Protein AF-A0AAD4JVF0-F1 (afdb_monomer_lite)

Radius of gyration: 21.78 Å; chains: 1; bounding box: 52×38×59 Å

Sequence (234 aa):
WYRVNVYSKVSLDLLSIDEIIYMLKEECAIRNTSWKPLYMEEGGELLASDTMPPKFNFFVRTYGQLKVLQDMQMPEEYGITIRAKSRTPQPEINNEFKLKIREIIMKRYTADESNLDLCSVVNDPIWGDVYGGLNNAKCMAAAIEVMGECMPRLHNLSLDLNYLDDVLSLEGIENHLPELRNLSLVSNNLQTIQSLKVLSHLPLVELSLGMNPLRKPADPSELLTFLPHLRILN

Organism: NCBI:txid30044

Structure (mmCIF, N/CA/C/O backbone):
data_AF-A0AAD4JVF0-F1
#
_entry.id   AF-A0AAD4JVF0-F1
#
loop_
_atom_site.group_PDB
_atom_site.id
_atom_site.type_symbol
_atom_site.label_atom_id
_atom_site.label_alt_id
_atom_site.label_comp_id
_atom_site.label_asym_id
_atom_site.label_entity_id
_atom_site.label_seq_id
_atom_site.pdbx_PDB_ins_code
_atom_site.Cartn_x
_atom_site.Cartn_y
_atom_site.Cartn_z
_atom_site.occupancy
_atom_site.B_iso_or_equiv
_atom_site.auth_seq_id
_atom_site.auth_comp_id
_atom_site.auth_asym_id
_atom_site.auth_atom_id
_atom_site.pdbx_PDB_model_num
ATOM 1 N N . TRP A 1 1 ? -10.519 3.552 3.996 1.00 85.50 1 TRP A N 1
ATOM 2 C CA . TRP A 1 1 ? -10.168 3.344 5.413 1.00 85.50 1 TRP A CA 1
ATOM 3 C C . TRP A 1 1 ? -10.313 4.648 6.169 1.00 85.50 1 TRP A C 1
ATOM 5 O O . TRP A 1 1 ? -9.912 5.689 5.658 1.00 85.50 1 TRP A O 1
ATOM 15 N N . TYR A 1 2 ? -10.905 4.592 7.356 1.00 88.25 2 TYR A N 1
ATOM 16 C CA . TYR A 1 2 ? -11.154 5.752 8.204 1.00 88.25 2 TYR A CA 1
ATOM 17 C C . TYR A 1 2 ? -10.810 5.395 9.642 1.00 88.25 2 TYR A C 1
ATOM 19 O O . TYR A 1 2 ? -11.297 4.380 10.138 1.00 88.25 2 TYR A O 1
ATOM 27 N N . ARG A 1 3 ? -9.993 6.225 10.296 1.00 90.00 3 ARG A N 1
ATOM 28 C CA . ARG A 1 3 ? -9.744 6.126 11.736 1.00 90.00 3 ARG A CA 1
ATOM 29 C C . ARG A 1 3 ? -10.903 6.793 12.462 1.00 90.00 3 ARG A C 1
ATOM 31 O O . ARG A 1 3 ? -11.197 7.958 12.192 1.00 90.00 3 ARG A O 1
ATOM 38 N N . VAL A 1 4 ? -11.535 6.056 13.359 1.00 89.62 4 VAL A N 1
ATOM 39 C CA . VAL A 1 4 ? -12.625 6.491 14.226 1.00 89.62 4 VAL A CA 1
ATOM 40 C C . VAL A 1 4 ? -12.063 6.643 15.634 1.00 89.62 4 VAL A C 1
ATOM 42 O O . VAL A 1 4 ? -11.527 5.695 16.197 1.00 89.62 4 VAL A O 1
ATOM 45 N N . ASN A 1 5 ? -12.180 7.845 16.181 1.00 89.81 5 ASN A N 1
ATOM 46 C CA . ASN A 1 5 ? -11.803 8.203 17.538 1.00 89.81 5 ASN A CA 1
ATOM 47 C C . ASN A 1 5 ? -13.074 8.326 18.378 1.00 89.81 5 ASN A C 1
ATOM 49 O O . ASN A 1 5 ? -13.980 9.091 18.027 1.00 89.81 5 ASN A O 1
ATOM 53 N N . VAL A 1 6 ? -13.116 7.610 19.496 1.00 89.12 6 VAL A N 1
ATOM 54 C CA . VAL A 1 6 ? -14.231 7.653 20.439 1.00 89.12 6 VAL A CA 1
ATOM 55 C C . VAL A 1 6 ? -13.777 8.381 21.693 1.00 89.12 6 VAL A C 1
ATOM 57 O O . VAL A 1 6 ? -12.834 7.967 22.362 1.00 89.12 6 VAL A O 1
ATOM 60 N N . TYR A 1 7 ? -14.443 9.486 22.005 1.00 86.69 7 TYR A N 1
ATOM 61 C CA . TYR A 1 7 ? -14.187 10.301 23.185 1.00 86.69 7 TYR A CA 1
ATOM 62 C C . TYR A 1 7 ? -15.271 10.022 24.217 1.00 86.69 7 TYR A C 1
ATOM 64 O O . TYR A 1 7 ? -16.448 9.926 23.874 1.00 86.69 7 TYR A O 1
ATOM 72 N N . SER A 1 8 ? -14.863 9.933 25.476 1.00 83.75 8 SER A N 1
ATOM 73 C CA . SER A 1 8 ? -15.748 9.843 26.634 1.00 83.75 8 SER A CA 1
ATOM 74 C C . SER A 1 8 ? -15.322 10.926 27.610 1.00 83.75 8 SER A C 1
ATOM 76 O O . SER A 1 8 ? -14.125 11.097 27.846 1.00 83.75 8 SER A O 1
ATOM 78 N N . LYS A 1 9 ? -16.269 11.677 28.175 1.00 74.62 9 LYS A N 1
ATOM 79 C CA . LYS A 1 9 ? -15.930 12.700 29.170 1.00 74.62 9 LYS A CA 1
ATOM 80 C C . LYS A 1 9 ? -15.340 12.032 30.417 1.00 74.62 9 LYS A C 1
ATOM 82 O O . LYS A 1 9 ? -16.024 11.270 31.089 1.00 74.62 9 LYS A O 1
ATOM 87 N N . VAL A 1 10 ? -14.098 12.387 30.755 1.00 57.78 10 VAL A N 1
ATOM 88 C CA . VAL A 1 10 ? -13.340 11.871 31.920 1.00 57.78 10 VAL A CA 1
ATOM 89 C C . VAL A 1 10 ? -14.089 12.045 33.250 1.00 57.78 10 VAL A C 1
ATOM 91 O O . VAL A 1 10 ? -13.919 11.253 34.168 1.00 57.78 10 VAL A O 1
ATOM 94 N N . SER A 1 11 ? -14.969 13.046 33.364 1.00 52.25 11 SER A N 1
ATOM 95 C CA . SER A 1 11 ? -15.786 13.269 34.568 1.00 52.25 11 SER A CA 1
ATOM 96 C C . SER A 1 11 ? -16.809 12.159 34.851 1.00 52.25 11 SER A C 1
ATOM 98 O O . SER A 1 11 ? -17.411 12.154 35.919 1.00 52.25 11 SER A O 1
ATOM 100 N N . LEU A 1 12 ? -17.042 11.264 33.890 1.00 53.94 12 LEU A N 1
ATOM 101 C CA . LEU A 1 12 ? -18.033 10.196 33.927 1.00 53.94 12 LEU A CA 1
ATOM 102 C C . LEU A 1 12 ? -17.406 8.915 33.377 1.00 53.94 12 LEU A C 1
ATOM 104 O O . LEU A 1 12 ? -17.976 8.317 32.475 1.00 53.94 12 LEU A O 1
ATOM 108 N N . ASP A 1 13 ? -16.235 8.494 33.862 1.00 64.69 13 ASP A N 1
ATOM 109 C CA . ASP A 1 13 ? -15.544 7.253 33.447 1.00 64.69 13 ASP A CA 1
ATOM 110 C C . ASP A 1 13 ? -16.321 5.958 33.833 1.00 64.69 13 ASP A C 1
ATOM 112 O O . ASP A 1 13 ? -15.767 4.965 34.286 1.00 64.69 13 ASP A O 1
ATOM 116 N N . LEU A 1 14 ? -17.644 6.002 33.681 1.00 68.44 14 LEU A N 1
ATOM 117 C CA . LEU A 1 14 ? -18.687 5.062 34.054 1.00 68.44 14 LEU A CA 1
ATOM 118 C C . LEU A 1 14 ? -18.721 3.834 33.151 1.00 68.44 14 LEU A C 1
ATOM 120 O O . LEU A 1 14 ? -19.205 2.798 33.583 1.00 68.44 14 LEU A O 1
ATOM 124 N N . LEU A 1 15 ? -18.254 3.968 31.906 1.00 77.50 15 LEU A N 1
ATOM 125 C CA . LEU A 1 15 ? -18.341 2.919 30.897 1.00 77.50 15 LEU A CA 1
ATOM 126 C C . LEU A 1 15 ? -16.954 2.479 30.451 1.00 77.50 15 LEU A C 1
ATOM 128 O O . LEU A 1 15 ? -16.147 3.289 29.988 1.00 77.50 15 LEU A O 1
ATOM 132 N N . SER A 1 16 ? -16.696 1.186 30.553 1.00 86.81 16 SER A N 1
ATOM 133 C CA . SER A 1 16 ? -15.572 0.496 29.932 1.00 86.81 16 SER A CA 1
ATOM 134 C C . SER A 1 16 ? -15.623 0.586 28.401 1.00 86.81 16 SER A C 1
ATOM 136 O O . SER A 1 16 ? -16.651 0.892 27.793 1.00 86.81 16 SER A O 1
ATOM 138 N N . ILE A 1 17 ? -14.490 0.311 27.753 1.00 87.25 17 ILE A N 1
ATOM 139 C CA . ILE A 1 17 ? -14.407 0.256 26.285 1.00 87.25 17 ILE A CA 1
ATOM 140 C C . ILE A 1 17 ? -15.357 -0.812 25.731 1.00 87.25 17 ILE A C 1
ATOM 142 O O . ILE A 1 17 ? -16.043 -0.556 24.742 1.00 87.25 17 ILE A O 1
ATOM 146 N N . ASP A 1 18 ? -15.452 -1.967 26.391 1.00 87.81 18 ASP A N 1
ATOM 147 C CA . ASP A 1 18 ? -16.325 -3.064 25.970 1.00 87.81 18 ASP A CA 1
ATOM 148 C C . ASP A 1 18 ? -17.807 -2.679 26.011 1.00 87.81 18 ASP A C 1
ATOM 150 O O . ASP A 1 18 ? -18.541 -2.979 25.068 1.00 87.81 18 ASP A O 1
ATOM 154 N N . GLU A 1 19 ? -18.241 -1.955 27.046 1.00 88.19 19 GLU A N 1
ATOM 155 C CA . GLU A 1 19 ? -19.612 -1.438 27.135 1.00 88.19 19 GLU A CA 1
ATOM 156 C C . GLU A 1 19 ? -19.905 -0.438 26.014 1.00 88.19 19 GLU A C 1
ATOM 158 O O . GLU A 1 19 ? -20.955 -0.508 25.374 1.00 88.19 19 GLU A O 1
ATOM 163 N N . ILE A 1 20 ? -18.956 0.452 25.706 1.00 87.69 20 ILE A N 1
ATOM 164 C CA . ILE A 1 20 ? -19.113 1.396 24.596 1.00 87.69 20 ILE A CA 1
ATOM 165 C C . ILE A 1 20 ? -19.198 0.648 23.263 1.00 87.69 20 ILE A C 1
ATOM 167 O O . ILE A 1 20 ? -20.077 0.935 22.453 1.00 87.69 20 ILE A O 1
ATOM 171 N N . ILE A 1 21 ? -18.336 -0.342 23.026 1.00 88.00 21 ILE A N 1
ATOM 172 C CA . ILE A 1 21 ? -18.379 -1.163 21.808 1.00 88.00 21 ILE A CA 1
ATOM 173 C C . ILE A 1 21 ? -19.700 -1.916 21.700 1.00 88.00 21 ILE A C 1
ATOM 175 O O . ILE A 1 21 ? -20.253 -2.003 20.603 1.00 88.00 21 ILE A O 1
ATOM 179 N N . TYR A 1 22 ? -20.197 -2.467 22.806 1.00 86.75 22 TYR A N 1
ATOM 180 C CA . TYR A 1 22 ? -21.483 -3.150 22.840 1.00 86.75 22 TYR A CA 1
ATOM 181 C C . TYR A 1 22 ? -22.608 -2.210 22.400 1.00 86.75 22 TYR A C 1
ATOM 183 O O . TYR A 1 22 ? -23.332 -2.533 21.462 1.00 86.75 22 TYR A O 1
ATOM 191 N N . MET A 1 23 ? -22.678 -1.002 22.967 1.00 84.62 23 MET A N 1
ATOM 192 C CA . MET A 1 23 ? -23.669 -0.002 22.556 1.00 84.62 23 MET A CA 1
ATOM 193 C C . MET A 1 23 ? -23.549 0.370 21.073 1.00 84.62 23 MET A C 1
ATOM 195 O O . MET A 1 23 ? -24.546 0.406 20.357 1.00 84.62 23 MET A O 1
ATOM 199 N N . LEU A 1 24 ? -22.328 0.589 20.575 1.00 84.69 24 LEU A N 1
ATOM 200 C CA . LEU A 1 24 ? -22.100 0.899 19.159 1.00 84.69 24 LEU A CA 1
ATOM 201 C C . LEU A 1 24 ? -22.492 -0.264 18.230 1.00 84.69 24 LEU A C 1
ATOM 203 O O . LEU A 1 24 ? -22.854 -0.046 17.073 1.00 84.69 24 LEU A O 1
ATOM 207 N N . LYS A 1 25 ? -22.391 -1.514 18.691 1.00 84.81 25 LYS A N 1
ATOM 208 C CA . LYS A 1 25 ? -22.848 -2.687 17.935 1.00 84.81 25 LYS A CA 1
ATOM 209 C C . LYS A 1 25 ? -24.369 -2.781 17.913 1.00 84.81 25 LYS A C 1
ATOM 211 O O . LYS A 1 25 ? -24.911 -2.988 16.831 1.00 84.81 25 LYS A O 1
ATOM 216 N N . GLU A 1 26 ? -25.030 -2.578 19.050 1.00 82.56 26 GLU A N 1
ATOM 217 C CA . GLU A 1 26 ? -26.495 -2.578 19.152 1.00 82.56 26 GLU A CA 1
ATOM 218 C C . GLU A 1 26 ? -27.113 -1.503 18.244 1.00 82.56 26 GLU A C 1
ATOM 220 O O . GLU A 1 26 ? -27.967 -1.803 17.411 1.00 82.56 26 GLU A O 1
ATOM 225 N N . GLU A 1 27 ? -26.597 -0.272 18.292 1.00 78.06 27 GLU A N 1
ATOM 226 C CA . GLU A 1 27 ? -27.060 0.826 17.430 1.00 78.06 27 GLU A CA 1
ATOM 227 C C . GLU A 1 27 ? -26.853 0.542 15.934 1.00 78.06 27 GLU A C 1
ATOM 229 O O . GLU A 1 27 ? -27.700 0.849 15.089 1.00 78.06 27 GLU A O 1
ATOM 234 N N . CYS A 1 28 ? -25.735 -0.091 15.577 1.00 77.62 28 CYS A N 1
ATOM 235 C CA . CYS A 1 28 ? -25.486 -0.516 14.201 1.00 77.62 28 CYS A CA 1
ATOM 236 C C . CYS A 1 28 ? -26.407 -1.658 13.753 1.00 77.62 28 CYS A C 1
ATOM 238 O O . CYS A 1 28 ? -26.820 -1.679 12.588 1.00 77.62 28 CYS A O 1
ATOM 240 N N . ALA A 1 29 ? -26.745 -2.586 14.654 1.00 77.88 29 ALA A N 1
ATOM 241 C CA . ALA A 1 29 ? -27.672 -3.680 14.383 1.00 77.88 29 ALA A CA 1
ATOM 242 C C . ALA A 1 29 ? -29.090 -3.154 14.114 1.00 77.88 29 ALA A C 1
ATOM 244 O O . ALA A 1 29 ? -29.715 -3.577 13.141 1.00 77.88 29 ALA A O 1
ATOM 245 N N . ILE A 1 30 ? -29.551 -2.156 14.881 1.00 76.19 30 ILE A N 1
ATOM 246 C CA . ILE A 1 30 ? -30.827 -1.454 14.645 1.00 76.19 30 ILE A CA 1
ATOM 247 C C . ILE A 1 30 ? -30.877 -0.857 13.229 1.00 76.19 30 ILE A C 1
ATOM 249 O O . ILE A 1 30 ? -31.917 -0.868 12.571 1.00 76.19 30 ILE A O 1
ATOM 253 N N . ARG A 1 31 ? -29.737 -0.379 12.720 1.00 72.50 31 ARG A N 1
ATOM 254 C CA . ARG A 1 31 ? -29.606 0.233 11.387 1.00 72.50 31 ARG A CA 1
ATOM 255 C C . ARG A 1 31 ? -29.319 -0.777 10.268 1.00 72.50 31 ARG A C 1
ATOM 257 O O . ARG A 1 31 ? -29.054 -0.367 9.140 1.00 72.50 31 ARG A O 1
ATOM 264 N N . ASN A 1 32 ? -29.397 -2.080 10.561 1.00 75.19 32 ASN A N 1
ATOM 265 C CA . ASN A 1 32 ? -29.105 -3.189 9.647 1.00 75.19 32 ASN A CA 1
ATOM 266 C C . ASN A 1 32 ? -27.715 -3.084 8.990 1.00 75.19 32 ASN A C 1
ATOM 268 O O . ASN A 1 32 ? -27.527 -3.364 7.805 1.00 75.19 32 ASN A O 1
ATOM 272 N N . THR A 1 33 ? -26.731 -2.632 9.767 1.00 71.38 33 THR A N 1
ATOM 273 C CA . THR A 1 33 ? -25.360 -2.406 9.304 1.00 71.38 33 THR A CA 1
ATOM 274 C C . THR A 1 33 ? -24.384 -3.179 10.171 1.00 71.38 33 THR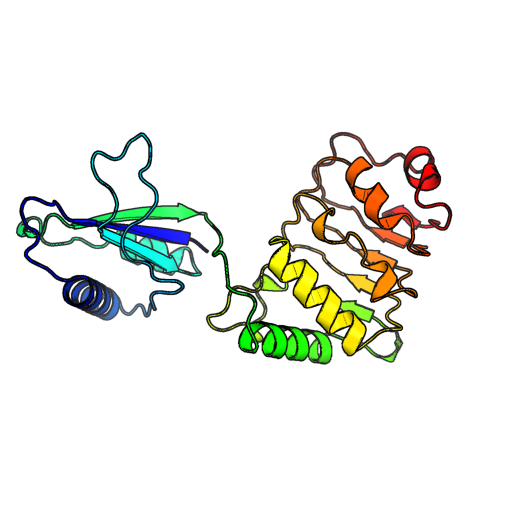 A C 1
ATOM 276 O O . THR A 1 33 ? -24.354 -3.021 11.387 1.00 71.38 33 THR A O 1
ATOM 279 N N . SER A 1 34 ? -23.552 -4.016 9.552 1.00 70.50 34 SER A N 1
ATOM 280 C CA . SER A 1 34 ? -22.486 -4.720 10.261 1.00 70.50 34 SER A CA 1
ATOM 281 C C . SER A 1 34 ? -21.184 -3.933 10.186 1.00 70.50 34 SER A C 1
ATOM 283 O O . SER A 1 34 ? -20.720 -3.562 9.101 1.00 70.50 34 SER A O 1
ATOM 285 N N . TRP A 1 35 ? -20.540 -3.751 11.330 1.00 76.50 35 TRP A N 1
ATOM 286 C CA . TRP A 1 35 ? -19.177 -3.250 11.402 1.00 76.50 35 TRP A CA 1
ATOM 287 C C . TRP A 1 35 ? -18.380 -4.066 12.417 1.00 76.50 35 TRP A C 1
ATOM 289 O O . TRP A 1 35 ? -18.934 -4.706 13.311 1.00 76.50 35 TRP A O 1
ATOM 299 N N . LYS A 1 36 ? -17.060 -4.048 12.253 1.00 79.38 36 LYS A N 1
ATOM 300 C CA . LYS A 1 36 ? -16.108 -4.664 13.168 1.00 79.38 36 LYS A CA 1
ATOM 301 C C . LYS A 1 36 ? -14.997 -3.647 13.432 1.00 79.38 36 LYS A C 1
ATOM 303 O O . LYS A 1 36 ? -14.493 -3.088 12.455 1.00 79.38 36 LYS A O 1
ATOM 308 N N . PRO A 1 37 ? -14.620 -3.384 14.696 1.00 80.69 37 PRO A N 1
ATOM 309 C CA . PRO A 1 37 ? -13.451 -2.565 14.982 1.00 80.69 37 PRO A CA 1
ATOM 310 C C . PRO A 1 37 ? -12.201 -3.289 14.473 1.00 80.69 37 PRO A C 1
ATOM 312 O O . PRO A 1 37 ? -11.930 -4.424 14.867 1.00 80.69 37 PRO A O 1
ATOM 315 N N . LEU A 1 38 ? -11.457 -2.642 13.578 1.00 85.06 38 LEU A N 1
ATOM 316 C CA . LEU A 1 38 ? -10.163 -3.118 13.086 1.00 85.06 38 LEU A CA 1
ATOM 317 C C . LEU A 1 38 ? -9.052 -2.254 13.678 1.00 85.06 38 LEU A C 1
ATOM 319 O O . LEU A 1 38 ? -9.237 -1.045 13.784 1.00 85.06 38 LEU A O 1
ATOM 323 N N . TYR A 1 39 ? -7.907 -2.850 14.021 1.00 85.00 39 TYR A N 1
ATOM 324 C CA . TYR A 1 39 ? -6.755 -2.124 14.586 1.00 85.00 39 TYR A CA 1
ATOM 325 C C . TYR A 1 39 ? -7.155 -1.233 15.770 1.00 85.00 39 TYR A C 1
ATOM 327 O O . TYR A 1 39 ? -6.915 -0.027 15.768 1.00 85.00 39 TYR A O 1
ATOM 335 N N . MET A 1 40 ? -7.880 -1.823 16.723 1.00 88.50 40 MET A N 1
ATOM 336 C CA . MET A 1 40 ? -8.371 -1.094 17.881 1.00 88.50 40 MET A CA 1
ATOM 337 C C . MET A 1 40 ? -7.252 -0.884 18.894 1.00 88.50 40 MET A C 1
ATOM 339 O O . MET A 1 40 ? -6.556 -1.831 19.251 1.00 88.50 40 MET A O 1
ATOM 343 N N . GLU A 1 41 ? -7.127 0.342 19.379 1.00 86.56 41 GLU A N 1
ATOM 344 C CA . GLU A 1 41 ? -6.131 0.738 20.368 1.00 86.56 41 GLU A CA 1
ATOM 345 C C . GLU A 1 41 ? -6.797 1.606 21.436 1.00 86.56 41 GLU A C 1
ATOM 347 O O . GLU A 1 41 ? -7.619 2.475 21.121 1.00 86.56 41 GLU A O 1
ATOM 352 N N . GLU A 1 42 ? -6.430 1.393 22.699 1.00 86.56 42 GLU A N 1
ATOM 353 C CA . GLU A 1 42 ? -6.796 2.312 23.776 1.00 86.56 42 GLU A CA 1
ATOM 354 C C . GLU A 1 42 ? -6.067 3.648 23.600 1.00 86.56 42 GLU A C 1
ATOM 356 O O . GLU A 1 42 ? -4.916 3.709 23.161 1.00 86.56 42 GLU A O 1
ATOM 361 N N . GLY A 1 43 ? -6.741 4.744 23.936 1.00 82.12 43 GLY A N 1
ATOM 362 C CA . GLY A 1 43 ? -6.212 6.080 23.719 1.00 82.12 43 GLY A CA 1
ATOM 363 C C . GLY A 1 43 ? -6.228 6.515 22.249 1.00 82.12 43 GLY A C 1
ATOM 364 O O . GLY A 1 43 ? -7.025 6.060 21.420 1.00 82.12 43 GLY A O 1
ATOM 365 N N . GLY A 1 44 ? -5.330 7.442 21.923 1.00 71.50 44 GLY A N 1
ATOM 366 C CA . GLY A 1 44 ? -5.085 7.917 20.566 1.00 71.50 44 GLY A CA 1
ATOM 367 C C . GLY A 1 44 ? -4.416 9.289 20.544 1.00 71.50 44 GLY A C 1
ATOM 368 O O . GLY A 1 44 ? -4.175 9.915 21.574 1.00 71.50 44 GLY A O 1
ATOM 369 N N . GLU A 1 45 ? -4.093 9.753 19.342 1.00 68.06 45 GLU A N 1
ATOM 370 C CA . GLU A 1 45 ? -3.382 11.015 19.134 1.00 68.06 45 GLU A CA 1
ATOM 371 C C . GLU A 1 45 ? -4.282 12.211 19.490 1.00 68.06 45 GLU A C 1
ATOM 373 O O . GLU A 1 45 ? -5.361 12.370 18.912 1.00 68.06 45 GLU A O 1
ATOM 378 N N . LEU A 1 46 ? -3.838 13.047 20.437 1.00 67.31 46 LEU A N 1
ATOM 379 C CA . LEU A 1 46 ? -4.524 14.280 20.821 1.00 67.31 46 LEU A CA 1
ATOM 380 C C . LEU A 1 46 ? -4.422 15.284 19.667 1.00 67.31 46 LEU A C 1
ATOM 382 O O . LEU A 1 46 ? -3.331 15.752 19.339 1.00 67.31 46 LEU A O 1
ATOM 386 N N . LEU A 1 47 ? -5.543 15.624 19.034 1.00 65.88 47 LEU A N 1
ATOM 387 C CA . LEU A 1 47 ? -5.531 16.675 18.020 1.00 65.88 47 LEU A CA 1
ATOM 388 C C . LEU A 1 47 ? -5.419 18.040 18.706 1.00 65.88 47 LEU A C 1
ATOM 390 O O . LEU A 1 47 ? -5.937 18.232 19.799 1.00 65.88 47 LEU A O 1
ATOM 394 N N . ALA A 1 48 ? -4.818 19.025 18.036 1.00 61.84 48 ALA A N 1
ATOM 395 C CA . ALA A 1 48 ? -4.670 20.384 18.576 1.00 61.84 48 ALA A CA 1
ATOM 396 C C . ALA A 1 48 ? -6.007 21.057 18.970 1.00 61.84 48 ALA A C 1
ATOM 398 O O . ALA A 1 48 ? -6.024 21.991 19.762 1.00 61.84 48 ALA A O 1
ATOM 399 N N . SER A 1 49 ? -7.123 20.586 18.406 1.00 65.56 49 SER A N 1
ATOM 400 C CA . SER A 1 49 ? -8.489 21.032 18.705 1.00 65.56 49 SER A CA 1
ATOM 401 C C . SER A 1 49 ? -9.180 20.244 19.822 1.00 65.56 49 SER A C 1
ATOM 403 O O . SER A 1 49 ? -10.312 20.565 20.186 1.00 65.56 49 SER A O 1
ATOM 405 N N . ASP A 1 50 ? -8.576 19.153 20.285 1.00 68.44 50 ASP A N 1
ATOM 406 C CA . ASP A 1 50 ? -9.187 18.249 21.249 1.00 68.44 50 ASP A CA 1
ATOM 407 C C . ASP A 1 50 ? -8.846 18.699 22.667 1.00 68.44 50 ASP A C 1
ATOM 409 O O . ASP A 1 50 ? -7.692 18.934 23.016 1.00 68.44 50 ASP A O 1
ATOM 413 N N . THR A 1 51 ? -9.870 18.797 23.509 1.00 70.25 51 THR A N 1
ATOM 414 C CA . THR A 1 51 ? -9.712 19.142 24.927 1.00 70.25 51 THR A CA 1
ATOM 415 C C . THR A 1 51 ? -9.267 17.950 25.776 1.00 70.25 51 THR A C 1
ATOM 417 O O . THR A 1 51 ? -8.855 18.135 26.917 1.00 70.25 51 THR A O 1
ATOM 420 N N . MET A 1 52 ? -9.359 16.731 25.236 1.00 75.81 52 MET A N 1
ATOM 421 C CA . MET A 1 52 ? -8.985 15.477 25.889 1.00 75.81 52 MET A CA 1
ATOM 422 C C . MET A 1 52 ? -8.644 14.408 24.840 1.00 75.81 52 MET A C 1
ATOM 424 O O . MET A 1 52 ? -9.186 14.466 23.731 1.00 75.81 52 MET A O 1
ATOM 428 N N . PRO A 1 53 ? -7.768 13.437 25.157 1.00 81.38 53 PRO A N 1
ATOM 429 C CA . PRO A 1 53 ? -7.464 12.349 24.237 1.00 81.38 53 PRO A CA 1
ATOM 430 C C . PRO A 1 53 ? -8.699 11.461 24.028 1.00 81.38 53 PRO A C 1
ATOM 432 O O . PRO A 1 53 ? -9.568 11.392 24.905 1.00 81.38 53 PRO A O 1
ATOM 435 N N . PRO A 1 54 ? -8.807 10.777 22.877 1.00 87.69 54 PRO A N 1
ATOM 436 C CA . PRO A 1 54 ? -9.837 9.764 22.701 1.00 87.69 54 PRO A CA 1
ATOM 437 C C . PRO A 1 54 ? -9.632 8.632 23.710 1.00 87.69 54 PRO A C 1
ATOM 439 O O . PRO A 1 54 ? -8.502 8.305 24.063 1.00 87.69 54 PRO A O 1
ATOM 442 N N . LYS A 1 55 ? -10.731 8.025 24.161 1.00 87.56 55 LYS A N 1
ATOM 443 C CA . LYS A 1 55 ? -10.705 6.868 25.063 1.00 87.56 55 LYS A CA 1
ATOM 444 C C . LYS A 1 55 ? -10.175 5.630 24.347 1.00 87.56 55 LYS A C 1
ATOM 446 O O . LYS A 1 55 ? -9.404 4.869 24.917 1.00 87.56 55 LYS A O 1
ATOM 451 N N . PHE A 1 56 ? -10.566 5.456 23.091 1.00 90.31 56 PHE A N 1
ATOM 452 C CA . PHE A 1 56 ? -10.020 4.448 22.193 1.00 90.31 56 PHE A CA 1
ATOM 453 C C . PHE A 1 56 ? -10.239 4.867 20.743 1.00 90.31 56 PHE A C 1
ATOM 455 O O . PHE A 1 56 ? -11.011 5.786 20.435 1.00 90.31 56 PHE A O 1
ATOM 462 N N . ASN A 1 57 ? -9.557 4.178 19.840 1.00 90.62 57 ASN A N 1
ATOM 463 C CA . ASN A 1 57 ? -9.704 4.375 18.412 1.00 90.62 57 ASN A CA 1
ATOM 464 C C . ASN A 1 57 ? -9.685 3.039 17.666 1.00 90.62 57 ASN A C 1
ATOM 466 O O . ASN A 1 57 ? -9.170 2.048 18.169 1.00 90.62 57 ASN A O 1
ATOM 470 N N . PHE A 1 58 ? -10.275 3.014 16.477 1.00 91.12 58 PHE A N 1
ATOM 471 C CA . PHE A 1 58 ? -10.291 1.854 15.584 1.00 91.12 58 PHE A CA 1
ATOM 472 C C . PHE A 1 58 ? -10.453 2.313 14.135 1.00 91.12 58 PHE A C 1
ATOM 474 O O . PHE A 1 58 ? -10.628 3.499 13.855 1.00 91.12 58 PHE A O 1
ATOM 481 N N . PHE A 1 59 ? -10.424 1.378 13.192 1.00 89.75 59 PHE A N 1
ATOM 482 C CA . PHE A 1 59 ? -10.594 1.651 11.775 1.00 89.75 59 PHE A CA 1
ATOM 483 C C . PHE A 1 59 ? -11.832 0.974 11.188 1.00 89.75 59 PHE A C 1
ATOM 485 O O . PHE A 1 59 ? -12.173 -0.157 11.533 1.00 89.75 59 PHE A O 1
ATOM 492 N N . VAL A 1 60 ? -12.459 1.663 10.232 1.00 88.31 60 VAL A N 1
ATOM 493 C CA . VAL A 1 60 ? -13.491 1.118 9.338 1.00 88.31 60 VAL A CA 1
ATOM 494 C C . VAL A 1 60 ? -13.052 1.229 7.881 1.00 88.31 60 VAL A C 1
ATOM 496 O O . VAL A 1 60 ? -12.252 2.096 7.512 1.00 88.31 60 VAL A O 1
ATOM 499 N N . ARG A 1 61 ? -13.560 0.343 7.019 1.00 81.69 61 ARG A N 1
ATOM 500 C CA . ARG A 1 61 ? -13.098 0.244 5.625 1.00 81.69 61 ARG A CA 1
ATOM 501 C C . ARG A 1 61 ? -13.815 1.232 4.716 1.00 81.69 61 ARG A C 1
ATOM 503 O O . ARG A 1 61 ? -13.162 1.894 3.907 1.00 81.69 61 ARG A O 1
ATOM 510 N N . THR A 1 62 ? -15.129 1.360 4.884 1.00 82.62 62 THR A N 1
ATOM 511 C CA . THR A 1 62 ? -16.005 2.085 3.955 1.00 82.62 62 THR A CA 1
ATOM 512 C C . THR A 1 62 ? -16.532 3.394 4.533 1.00 82.62 62 THR A C 1
ATOM 514 O O . THR A 1 62 ? -16.691 3.543 5.744 1.00 82.62 62 THR A O 1
ATOM 517 N N . TYR A 1 63 ? -16.857 4.337 3.645 1.00 84.12 63 TYR A N 1
ATOM 518 C CA . TYR A 1 63 ? -17.539 5.571 4.034 1.00 84.12 63 TYR A CA 1
ATOM 519 C C . TYR A 1 63 ? -18.943 5.294 4.589 1.00 84.12 63 TYR A C 1
ATOM 521 O O . TYR A 1 63 ? -19.375 5.976 5.508 1.00 84.12 63 TYR A O 1
ATOM 529 N N . GLY A 1 64 ? -19.631 4.259 4.089 1.00 84.06 64 GLY A N 1
ATOM 530 C CA . GLY A 1 64 ? -20.934 3.838 4.614 1.00 84.06 64 GLY A CA 1
ATOM 531 C C . GLY A 1 64 ? -20.866 3.451 6.093 1.00 84.06 64 GLY A C 1
ATOM 532 O O . GLY A 1 64 ? -21.632 3.978 6.891 1.00 84.06 64 GLY A O 1
ATOM 533 N N . GLN A 1 65 ? -19.891 2.616 6.474 1.00 84.50 65 GLN A N 1
ATOM 534 C CA . GLN A 1 65 ? -19.641 2.269 7.882 1.00 84.50 65 GLN A CA 1
ATOM 535 C C . GLN A 1 65 ? -19.326 3.504 8.729 1.00 84.50 65 GLN A C 1
ATOM 537 O O . GLN A 1 65 ? -19.847 3.644 9.831 1.00 84.50 65 GLN A O 1
ATOM 542 N N . LEU A 1 66 ? -18.494 4.412 8.209 1.00 86.19 66 LEU A N 1
ATOM 543 C CA . LEU A 1 66 ? -18.183 5.657 8.901 1.00 86.19 66 LEU A CA 1
ATOM 544 C C . LEU A 1 66 ? -19.440 6.510 9.126 1.00 86.19 66 LEU A C 1
ATOM 546 O O . LEU A 1 66 ? -19.671 6.985 10.233 1.00 86.19 66 LEU A O 1
ATOM 550 N N . LYS A 1 67 ? -20.246 6.702 8.083 1.00 85.06 67 LYS A N 1
ATOM 551 C CA . LYS A 1 67 ? -21.432 7.552 8.136 1.00 85.06 67 LYS A CA 1
ATOM 552 C C . LYS A 1 67 ? -22.435 7.046 9.167 1.00 85.06 67 LYS A C 1
ATOM 554 O O . LYS A 1 67 ? -22.944 7.835 9.949 1.00 85.06 67 LYS A O 1
ATOM 559 N N . VAL A 1 68 ? -22.638 5.730 9.235 1.00 84.94 68 VAL A N 1
ATOM 560 C CA . VAL A 1 68 ? -23.486 5.115 10.265 1.00 84.94 68 VAL A CA 1
ATOM 561 C C . VAL A 1 68 ? -22.999 5.478 11.666 1.00 84.94 68 VAL A C 1
ATOM 563 O O . VAL A 1 68 ? -23.810 5.901 12.480 1.00 84.94 68 VAL A O 1
ATOM 566 N N . LEU A 1 69 ? -21.692 5.365 11.930 1.00 84.75 69 LEU A N 1
ATOM 567 C CA . LEU A 1 69 ? -21.106 5.716 13.227 1.00 84.75 69 LEU A CA 1
ATOM 568 C C . LEU A 1 69 ? -21.230 7.216 13.542 1.00 84.75 69 LEU A C 1
ATOM 570 O O . LEU A 1 69 ? -21.403 7.580 14.697 1.00 84.75 69 LEU A O 1
ATOM 574 N N . GLN A 1 70 ? -21.146 8.095 12.540 1.00 83.81 70 GLN A N 1
ATOM 575 C CA . GLN A 1 70 ? -21.310 9.543 12.734 1.00 83.81 70 GLN A CA 1
ATOM 576 C C . GLN A 1 70 ? -22.769 9.957 12.965 1.00 83.81 70 GLN A C 1
ATOM 578 O O . GLN A 1 70 ? -23.015 10.903 13.707 1.00 83.81 70 GLN A O 1
ATOM 583 N N . ASP A 1 71 ? -23.720 9.244 12.358 1.00 83.81 71 ASP A N 1
ATOM 584 C CA . ASP A 1 71 ? -25.160 9.503 12.471 1.00 83.81 71 ASP A CA 1
ATOM 585 C C . ASP A 1 71 ? -25.788 8.846 13.726 1.00 83.81 71 ASP A C 1
ATOM 587 O O . ASP A 1 71 ? -27.014 8.881 13.907 1.00 83.81 71 ASP A O 1
ATOM 591 N N . MET A 1 72 ? -24.982 8.205 14.583 1.00 79.50 72 MET A N 1
ATOM 592 C CA . MET A 1 72 ? -25.435 7.642 15.858 1.00 79.50 72 MET A CA 1
ATOM 593 C C . MET A 1 72 ? -25.755 8.746 16.864 1.00 79.50 72 MET A C 1
ATOM 595 O O . MET A 1 72 ? -24.929 9.613 17.147 1.00 79.50 72 MET A O 1
ATOM 599 N N . GLN A 1 73 ? -26.949 8.672 17.451 1.00 75.81 73 GLN A N 1
ATOM 600 C CA . GLN A 1 73 ? -27.330 9.507 18.584 1.00 75.81 73 GLN A CA 1
ATOM 601 C C . GLN A 1 73 ? -27.051 8.730 19.865 1.00 75.81 73 GLN A C 1
ATOM 603 O O . GLN A 1 73 ? -27.833 7.871 20.259 1.00 75.81 73 GLN A O 1
ATOM 608 N N . MET A 1 74 ? -25.914 9.014 20.495 1.00 76.81 74 MET A N 1
ATOM 609 C CA . MET A 1 74 ? -25.593 8.438 21.798 1.00 76.81 74 MET A CA 1
ATOM 610 C C . MET A 1 74 ? -26.352 9.193 22.898 1.00 76.81 74 MET A C 1
ATOM 612 O O . MET A 1 74 ? -26.450 10.422 22.812 1.00 76.81 74 MET A O 1
ATOM 616 N N . PRO A 1 75 ? -26.850 8.508 23.944 1.00 76.38 75 PRO A N 1
ATOM 617 C CA . PRO A 1 75 ? -27.470 9.179 25.081 1.00 76.38 75 PRO A CA 1
ATOM 618 C C . PRO A 1 75 ? -26.524 10.221 25.692 1.00 76.38 75 PRO A C 1
ATOM 620 O O . PRO A 1 75 ? -25.367 9.921 26.003 1.00 76.38 75 PRO A O 1
ATOM 623 N N . GLU A 1 76 ? -27.009 11.456 25.859 1.00 77.50 76 GLU A N 1
ATOM 624 C CA . GLU A 1 76 ? -26.187 12.584 26.327 1.00 77.50 76 GLU A CA 1
ATOM 625 C C . GLU A 1 76 ? -25.556 12.327 27.704 1.00 77.50 76 GLU A C 1
ATOM 627 O O . GLU A 1 76 ? -24.453 12.805 27.979 1.00 77.50 76 GLU A O 1
ATOM 632 N N . GLU A 1 77 ? -26.225 11.525 28.537 1.00 76.19 77 GLU A N 1
ATOM 633 C CA . GLU A 1 77 ? -25.781 11.094 29.867 1.00 76.19 77 GLU A CA 1
ATOM 634 C C . GLU A 1 77 ? -24.426 10.375 29.865 1.00 76.19 77 GLU A C 1
ATOM 636 O O . GLU A 1 77 ? -23.677 10.490 30.833 1.00 76.19 77 GLU A O 1
ATOM 641 N N . TYR A 1 78 ? -24.064 9.705 28.767 1.00 75.94 78 TYR A N 1
ATOM 642 C CA . TYR A 1 78 ? -22.772 9.029 28.635 1.00 75.94 78 TYR A CA 1
ATOM 643 C C . TYR A 1 78 ? -21.674 9.941 28.080 1.00 75.94 78 TYR A C 1
ATOM 645 O O . TYR A 1 78 ? -20.494 9.605 28.144 1.00 75.94 78 TYR A O 1
ATOM 653 N N . GLY A 1 79 ? -22.031 11.104 27.522 1.00 80.69 79 GLY A N 1
ATOM 654 C CA . GLY A 1 79 ? -21.066 12.072 27.000 1.00 80.69 79 GLY A CA 1
ATOM 655 C C . GLY A 1 79 ? -20.131 11.518 25.916 1.00 80.69 79 GLY A C 1
ATOM 656 O O . GLY A 1 79 ? -19.003 12.003 25.792 1.00 80.69 79 GLY A O 1
ATOM 657 N N . ILE A 1 80 ? -20.573 10.509 25.156 1.00 84.69 80 ILE A N 1
ATOM 658 C CA . ILE A 1 80 ? -19.785 9.862 24.101 1.00 84.69 80 ILE A CA 1
ATOM 659 C C . ILE A 1 80 ? -19.808 10.728 22.844 1.00 84.69 80 ILE A C 1
ATOM 661 O O . ILE A 1 80 ? -20.863 11.137 22.370 1.00 84.69 80 ILE A O 1
ATOM 665 N N . THR A 1 81 ? -18.635 11.001 22.279 1.00 86.50 81 THR A N 1
ATOM 666 C CA . THR A 1 81 ? -18.498 11.718 21.006 1.00 86.50 81 THR A CA 1
ATOM 667 C C . THR A 1 81 ? -17.650 10.904 20.044 1.00 86.50 81 THR A C 1
ATOM 669 O O . THR A 1 81 ? -16.562 10.459 20.402 1.00 86.50 81 THR A O 1
ATOM 672 N N . ILE A 1 82 ? -18.113 10.748 18.806 1.00 87.06 82 ILE A N 1
ATOM 673 C CA . ILE A 1 82 ? -17.392 10.025 17.756 1.00 87.06 82 ILE A CA 1
ATOM 674 C C . ILE A 1 82 ? -16.866 11.034 16.738 1.00 87.06 82 ILE A C 1
ATOM 676 O O . ILE A 1 82 ? -17.612 11.854 16.205 1.00 87.06 82 ILE A O 1
ATOM 680 N N . ARG A 1 83 ? -15.565 10.980 16.450 1.00 87.06 83 ARG A N 1
ATOM 681 C CA . ARG A 1 83 ? -14.934 11.763 15.377 1.00 87.06 83 ARG A CA 1
ATOM 682 C C . ARG A 1 83 ? -14.171 10.822 14.470 1.00 87.06 83 ARG A C 1
ATOM 684 O O . ARG A 1 83 ? -13.653 9.811 14.927 1.00 87.06 83 ARG A O 1
ATOM 691 N N . ALA A 1 84 ? -14.046 11.162 13.196 1.00 86.50 84 ALA A N 1
ATOM 692 C CA . ALA A 1 84 ? -13.286 10.334 12.275 1.00 86.50 84 ALA A CA 1
ATOM 693 C C . ALA A 1 84 ? -12.482 11.149 11.278 1.00 86.50 84 ALA A C 1
ATOM 695 O O . ALA A 1 84 ? -12.821 12.289 10.958 1.00 86.50 84 ALA A O 1
ATOM 696 N N . LYS A 1 85 ? -11.421 10.527 10.769 1.00 85.19 85 LYS A N 1
ATOM 697 C CA . LYS A 1 85 ? -10.563 11.081 9.724 1.00 85.19 85 LYS A CA 1
ATOM 698 C C . LYS A 1 85 ? -10.211 10.005 8.706 1.00 85.19 85 LYS A C 1
ATOM 700 O O . LYS A 1 85 ? -10.034 8.839 9.058 1.00 85.19 85 LYS A O 1
ATOM 705 N N . SER A 1 86 ? -10.074 10.411 7.444 1.00 84.62 86 SER A N 1
ATOM 706 C CA . SER A 1 86 ? -9.464 9.558 6.421 1.00 84.62 86 SER A CA 1
ATOM 707 C C . SER A 1 86 ? -8.006 9.312 6.809 1.00 84.62 86 SER A C 1
ATOM 709 O O . SER A 1 86 ? -7.222 10.256 6.904 1.00 84.62 86 SER A O 1
ATOM 711 N N . ARG A 1 87 ? -7.673 8.059 7.125 1.00 84.62 87 ARG A N 1
ATOM 712 C CA . ARG A 1 87 ? -6.327 7.619 7.510 1.00 84.62 87 ARG A CA 1
ATOM 713 C C . ARG A 1 87 ? -6.218 6.120 7.264 1.00 84.62 87 ARG A C 1
ATOM 715 O O . ARG A 1 87 ? -7.189 5.382 7.447 1.00 84.62 87 ARG A O 1
ATOM 722 N N . THR A 1 88 ? -5.041 5.678 6.853 1.00 83.12 88 THR A N 1
ATOM 723 C CA . THR A 1 88 ? -4.731 4.263 6.653 1.00 83.12 88 THR A CA 1
ATOM 724 C C . THR A 1 88 ? -4.210 3.635 7.953 1.00 83.12 88 THR A C 1
ATOM 726 O O . THR A 1 88 ? -3.516 4.315 8.719 1.00 83.12 88 THR A O 1
ATOM 729 N N . PRO A 1 89 ? -4.542 2.361 8.228 1.00 84.75 89 PRO A N 1
ATOM 730 C CA . PRO A 1 89 ? -3.922 1.603 9.308 1.00 84.75 89 PRO A CA 1
ATOM 731 C C . PRO A 1 89 ? -2.404 1.496 9.139 1.00 84.75 89 PRO A C 1
ATOM 733 O O . PRO A 1 89 ? -1.873 1.598 8.031 1.00 84.75 89 PRO A O 1
ATOM 736 N N . GLN A 1 90 ? -1.714 1.246 10.249 1.00 82.56 90 GLN A N 1
ATOM 737 C CA . GLN A 1 90 ? -0.299 0.879 10.274 1.00 82.56 90 GLN A CA 1
ATOM 738 C C . GLN A 1 90 ? -0.213 -0.596 10.678 1.00 82.56 90 GLN A C 1
ATOM 740 O O . GLN A 1 90 ? -0.060 -0.881 11.864 1.00 82.56 90 GLN A O 1
ATOM 745 N N . PRO A 1 91 ? -0.409 -1.546 9.745 1.00 80.06 91 PRO A N 1
ATOM 746 C CA . PRO A 1 91 ? -0.414 -2.953 10.106 1.00 80.06 91 PRO A CA 1
ATOM 747 C C . PRO A 1 91 ? 0.976 -3.400 10.558 1.00 80.06 91 PRO A C 1
ATOM 749 O O . PRO A 1 91 ? 2.001 -2.982 10.009 1.00 80.06 91 PRO A O 1
ATOM 752 N N . GLU A 1 92 ? 1.006 -4.306 11.526 1.00 82.31 92 GLU A N 1
ATOM 753 C CA . GLU A 1 92 ? 2.197 -5.103 11.783 1.00 82.31 92 GLU A CA 1
ATOM 754 C C . GLU A 1 92 ? 2.400 -6.094 10.634 1.00 82.31 92 GLU A C 1
ATOM 756 O O . GLU A 1 92 ? 1.473 -6.801 10.228 1.00 82.31 92 GLU A O 1
ATOM 761 N N . ILE A 1 93 ? 3.623 -6.156 10.107 1.00 90.56 93 ILE A N 1
ATOM 762 C CA . ILE A 1 93 ? 3.988 -7.152 9.101 1.00 90.56 93 ILE A CA 1
ATOM 763 C C . ILE A 1 93 ? 4.212 -8.479 9.821 1.00 90.56 93 ILE A C 1
ATOM 765 O O . ILE A 1 93 ? 5.275 -8.729 10.383 1.00 90.56 93 ILE A O 1
ATOM 769 N N . ASN A 1 94 ? 3.180 -9.315 9.817 1.00 90.56 94 ASN A N 1
ATOM 770 C CA . ASN A 1 94 ? 3.177 -10.625 10.451 1.00 90.56 94 ASN A CA 1
ATOM 771 C C . ASN A 1 94 ? 3.029 -11.749 9.406 1.00 90.56 94 ASN A C 1
ATOM 773 O O . ASN A 1 94 ? 2.923 -11.512 8.198 1.00 90.56 94 ASN A O 1
ATOM 777 N N . ASN A 1 95 ? 3.009 -12.998 9.874 1.00 93.56 95 ASN A N 1
ATOM 778 C CA . ASN A 1 95 ? 2.833 -14.154 8.993 1.00 93.56 95 ASN A CA 1
ATOM 779 C C . ASN A 1 95 ? 1.491 -14.130 8.246 1.00 93.56 95 ASN A C 1
ATOM 781 O O . ASN A 1 95 ? 1.438 -14.577 7.105 1.00 93.56 95 ASN A O 1
ATOM 785 N N . GLU A 1 96 ? 0.424 -13.590 8.843 1.00 93.94 96 GLU A N 1
ATOM 786 C CA . GLU A 1 96 ? -0.878 -13.478 8.175 1.00 93.94 96 GLU A CA 1
ATOM 787 C C . GLU A 1 96 ? -0.798 -12.547 6.959 1.00 93.94 96 GLU A C 1
ATOM 789 O O . GLU A 1 96 ? -1.258 -12.911 5.878 1.00 93.94 96 GLU A O 1
ATOM 794 N N . PHE A 1 97 ? -0.151 -11.385 7.101 1.00 94.81 97 PHE A N 1
ATOM 795 C CA . PHE A 1 97 ? 0.112 -10.482 5.982 1.00 94.81 97 PHE A CA 1
ATOM 796 C C . PHE A 1 97 ? 0.903 -11.191 4.874 1.00 94.81 97 PHE A C 1
ATOM 798 O O . PHE A 1 97 ? 0.477 -11.182 3.719 1.00 94.81 97 PHE A O 1
ATOM 805 N N . LYS A 1 98 ? 2.019 -11.852 5.228 1.00 96.38 98 LYS A N 1
ATOM 806 C CA . LYS A 1 98 ? 2.883 -12.560 4.263 1.00 96.38 98 LYS A CA 1
ATOM 807 C C . LYS A 1 98 ? 2.147 -13.689 3.529 1.00 96.38 98 LYS A C 1
ATOM 809 O O . LYS A 1 98 ? 2.381 -13.903 2.343 1.00 96.38 98 LYS A O 1
ATOM 814 N N . LEU A 1 99 ? 1.248 -14.407 4.204 1.00 96.75 99 LEU A N 1
ATOM 815 C CA . LEU A 1 99 ? 0.425 -15.447 3.579 1.00 96.75 99 LEU A CA 1
ATOM 816 C C . LEU A 1 99 ? -0.595 -14.855 2.600 1.00 96.75 99 LEU A C 1
ATOM 818 O O . LEU A 1 99 ? -0.704 -15.345 1.478 1.00 96.75 99 LEU A O 1
ATOM 822 N N . LYS A 1 100 ? -1.286 -13.775 2.986 1.00 97.00 100 LYS A N 1
ATOM 823 C CA . LYS A 1 100 ? -2.286 -13.116 2.131 1.00 97.00 100 LYS A CA 1
ATOM 824 C C . LYS A 1 100 ? -1.668 -12.503 0.883 1.00 97.00 100 LYS A C 1
ATOM 826 O O . LYS A 1 100 ? -2.169 -12.734 -0.213 1.00 97.00 100 LYS A O 1
ATOM 831 N N . ILE A 1 101 ? -0.557 -11.773 1.020 1.00 97.62 101 ILE A N 1
ATOM 832 C CA . ILE A 1 101 ? 0.119 -11.204 -0.152 1.00 97.62 101 ILE A CA 1
ATOM 833 C C . ILE A 1 101 ? 0.650 -12.305 -1.073 1.00 97.62 101 ILE A C 1
ATOM 835 O O . ILE A 1 101 ? 0.525 -12.179 -2.286 1.00 97.62 101 ILE A O 1
ATOM 839 N N . ARG A 1 102 ? 1.154 -13.421 -0.523 1.00 98.25 102 ARG A N 1
ATOM 840 C CA . ARG A 1 102 ? 1.565 -14.582 -1.324 1.00 98.25 102 ARG A CA 1
ATOM 841 C C . ARG A 1 102 ? 0.397 -15.148 -2.127 1.00 98.25 102 ARG A C 1
ATOM 843 O O . ARG A 1 102 ? 0.551 -15.396 -3.317 1.00 98.25 102 ARG A O 1
ATOM 850 N N . GLU A 1 103 ? -0.765 -15.334 -1.506 1.00 98.06 103 GLU A N 1
ATOM 851 C CA . GLU A 1 103 ? -1.960 -15.828 -2.198 1.00 98.06 103 GLU A CA 1
ATOM 852 C C . GLU A 1 103 ? -2.400 -14.880 -3.324 1.00 98.06 103 GLU A C 1
ATOM 854 O O . GLU A 1 103 ? -2.673 -15.333 -4.436 1.00 98.06 103 GLU A O 1
ATOM 859 N N . ILE A 1 104 ? -2.394 -13.567 -3.073 1.00 98.12 104 ILE A N 1
ATOM 860 C CA . ILE A 1 104 ? -2.704 -12.550 -4.087 1.00 98.12 104 ILE A CA 1
ATOM 861 C C . ILE A 1 104 ? -1.714 -12.624 -5.252 1.00 98.12 104 ILE A C 1
ATOM 863 O O . ILE A 1 104 ? -2.143 -12.680 -6.404 1.00 98.12 104 ILE A O 1
ATOM 867 N N . ILE A 1 105 ? -0.408 -12.665 -4.964 1.00 97.56 105 ILE A N 1
ATOM 868 C CA . ILE A 1 105 ? 0.654 -12.754 -5.976 1.00 97.56 105 ILE A CA 1
ATOM 869 C C . ILE A 1 105 ? 0.450 -13.990 -6.853 1.00 97.56 105 ILE A C 1
ATOM 871 O O . ILE A 1 105 ? 0.416 -13.883 -8.074 1.00 97.56 105 ILE A O 1
ATOM 875 N N . MET A 1 106 ? 0.244 -15.157 -6.240 1.00 96.50 106 MET A N 1
ATOM 876 C CA . MET A 1 106 ? 0.052 -16.408 -6.976 1.00 96.50 106 MET A CA 1
ATOM 877 C C . MET A 1 106 ? -1.223 -16.403 -7.824 1.00 96.50 106 MET A C 1
ATOM 879 O O . MET A 1 106 ? -1.243 -16.994 -8.899 1.00 96.50 106 MET A O 1
ATOM 883 N N . LYS A 1 107 ? -2.287 -15.739 -7.358 1.00 97.50 107 LYS A N 1
ATOM 884 C CA . LYS A 1 107 ? -3.567 -15.656 -8.071 1.00 97.50 107 LYS A CA 1
ATOM 885 C C . LYS A 1 107 ? -3.543 -14.668 -9.238 1.00 97.50 107 LYS A C 1
ATOM 887 O O . LYS A 1 107 ? -4.234 -14.895 -10.226 1.00 97.50 107 LYS A O 1
ATOM 892 N N . ARG A 1 108 ? -2.820 -13.555 -9.101 1.00 97.25 108 ARG A N 1
ATOM 893 C CA . ARG A 1 108 ? -2.790 -12.461 -10.088 1.00 97.25 108 ARG A CA 1
ATOM 894 C C . ARG A 1 108 ? -1.622 -12.544 -11.071 1.00 97.25 108 ARG A C 1
ATOM 896 O O . ARG A 1 108 ? -1.472 -11.665 -11.915 1.00 97.25 108 ARG A O 1
ATOM 903 N N . TYR A 1 109 ? -0.794 -13.574 -10.954 1.00 97.25 109 TYR A N 1
ATOM 904 C CA . TYR A 1 109 ? 0.316 -13.810 -11.861 1.00 97.25 109 TYR A CA 1
ATOM 905 C C . TYR A 1 109 ? -0.107 -14.579 -13.110 1.00 97.25 109 TYR A C 1
ATOM 907 O O . TYR A 1 109 ? -0.765 -15.619 -13.031 1.00 97.25 109 TYR A O 1
ATOM 915 N N . THR A 1 110 ? 0.371 -14.108 -14.256 1.00 95.62 110 THR A N 1
ATOM 916 C CA . THR A 1 110 ? 0.223 -14.748 -15.560 1.00 95.62 110 THR A CA 1
ATOM 917 C C . THR A 1 110 ? 1.580 -15.278 -16.013 1.00 95.62 110 THR A C 1
ATOM 919 O O . THR A 1 110 ? 2.495 -14.509 -16.314 1.00 95.62 110 THR A O 1
ATOM 922 N N . ALA A 1 111 ? 1.708 -16.607 -16.075 1.00 91.81 111 ALA A N 1
ATOM 923 C CA . ALA A 1 111 ? 2.979 -17.280 -16.344 1.00 91.81 111 ALA A CA 1
ATOM 924 C C . ALA A 1 111 ? 3.518 -17.056 -17.762 1.00 91.81 111 ALA A C 1
ATOM 926 O O . ALA A 1 111 ? 4.728 -16.923 -17.922 1.00 91.81 111 ALA A O 1
ATOM 927 N N . ASP A 1 112 ? 2.639 -16.985 -18.765 1.00 88.25 112 ASP A N 1
ATOM 928 C CA . ASP A 1 112 ? 3.037 -16.867 -20.175 1.00 88.25 112 ASP A CA 1
ATOM 929 C C . ASP A 1 112 ? 3.802 -15.568 -20.466 1.00 88.25 112 ASP A C 1
ATOM 931 O O . ASP A 1 112 ? 4.691 -15.536 -21.314 1.00 88.25 112 ASP A O 1
ATOM 935 N N . GLU A 1 113 ? 3.487 -14.506 -19.724 1.00 88.62 113 GLU A N 1
ATOM 936 C CA . GLU A 1 113 ? 4.087 -13.180 -19.879 1.00 88.62 113 GLU A CA 1
ATOM 937 C C . GLU A 1 113 ? 5.061 -12.840 -18.745 1.00 88.62 113 GLU A C 1
ATOM 939 O O . GLU A 1 113 ? 5.594 -11.734 -18.714 1.00 88.62 113 GLU A O 1
ATOM 944 N N . SER A 1 114 ? 5.283 -13.743 -17.780 1.00 94.06 114 SER A N 1
ATOM 945 C CA . SER A 1 114 ? 5.977 -13.420 -16.523 1.00 94.06 114 SER A CA 1
ATOM 946 C C . SER A 1 114 ? 5.471 -12.100 -15.921 1.00 94.06 114 SER A C 1
ATOM 948 O O . SER A 1 114 ? 6.262 -11.207 -15.591 1.00 94.06 114 SER A O 1
ATOM 950 N N . ASN A 1 115 ? 4.142 -11.958 -15.865 1.00 96.38 115 ASN A N 1
ATOM 951 C CA . ASN A 1 115 ? 3.452 -10.715 -15.544 1.00 96.38 115 ASN A CA 1
ATOM 952 C C . ASN A 1 115 ? 2.681 -10.824 -14.236 1.00 96.38 115 ASN A C 1
ATOM 954 O O . ASN A 1 115 ? 1.913 -11.762 -14.037 1.00 96.38 115 ASN A O 1
ATOM 958 N N . LEU A 1 116 ? 2.875 -9.847 -13.358 1.00 98.38 116 LEU A N 1
ATOM 959 C CA . LEU A 1 116 ? 2.182 -9.743 -12.087 1.00 98.38 116 LEU A CA 1
ATOM 960 C C . LEU A 1 116 ? 1.424 -8.419 -12.018 1.00 98.38 116 LEU A C 1
ATOM 962 O O . LEU A 1 116 ? 2.018 -7.340 -11.982 1.00 98.38 116 LEU A O 1
ATOM 966 N N . ASP A 1 117 ? 0.100 -8.519 -11.937 1.00 98.06 117 ASP A N 1
ATOM 967 C CA . ASP A 1 117 ? -0.776 -7.363 -11.803 1.00 98.06 117 ASP A CA 1
ATOM 968 C C . ASP A 1 117 ? -1.184 -7.138 -10.336 1.00 98.06 117 ASP A C 1
ATOM 970 O O . ASP A 1 117 ? -2.046 -7.830 -9.790 1.00 98.06 117 ASP A O 1
ATOM 974 N N . LEU A 1 118 ? -0.584 -6.140 -9.683 1.00 98.00 118 LEU A N 1
ATOM 975 C CA . LEU A 1 118 ? -0.970 -5.675 -8.345 1.00 98.00 118 LEU A CA 1
ATOM 976 C C . LEU A 1 118 ? -1.729 -4.342 -8.402 1.00 98.00 118 LEU A C 1
ATOM 978 O O . LEU A 1 118 ? -1.725 -3.574 -7.434 1.00 98.00 118 LEU A O 1
ATOM 982 N N . CYS A 1 119 ? -2.423 -4.068 -9.508 1.00 97.62 119 CYS A N 1
ATOM 983 C CA . CYS A 1 119 ? -3.281 -2.903 -9.638 1.00 97.62 119 CYS A CA 1
ATOM 984 C C . CYS A 1 119 ? -4.332 -2.864 -8.520 1.00 97.62 119 CYS A C 1
ATOM 986 O O . CYS A 1 119 ? -5.054 -3.840 -8.261 1.00 97.62 119 CYS A O 1
ATOM 988 N N . SER A 1 120 ? -4.399 -1.721 -7.831 1.00 95.56 120 SER A N 1
ATOM 989 C CA . SER A 1 120 ? -5.334 -1.450 -6.736 1.00 95.56 120 SER A CA 1
ATOM 990 C C . SER A 1 120 ? -5.402 -2.570 -5.686 1.00 95.56 120 SER A C 1
ATOM 992 O O . SER A 1 120 ? -6.480 -2.949 -5.212 1.00 95.56 120 SER A O 1
ATOM 994 N N . VAL A 1 121 ? -4.249 -3.139 -5.310 1.00 96.31 121 VAL A N 1
ATOM 995 C CA . VAL A 1 121 ? -4.213 -4.376 -4.512 1.00 96.31 121 VAL A CA 1
ATOM 996 C C . VAL A 1 121 ? -4.851 -4.222 -3.134 1.00 96.31 121 VAL A C 1
ATOM 998 O O . VAL A 1 121 ? -5.371 -5.193 -2.599 1.00 96.31 121 VAL A O 1
ATOM 1001 N N . VAL A 1 122 ? -4.904 -3.011 -2.569 1.00 92.31 122 VAL A N 1
ATOM 1002 C CA . VAL A 1 122 ? -5.581 -2.733 -1.285 1.00 92.31 122 VAL A CA 1
ATOM 1003 C C . VAL A 1 122 ? -7.067 -3.128 -1.283 1.00 92.31 122 VAL A C 1
ATOM 1005 O O . VAL A 1 122 ? -7.653 -3.357 -0.222 1.00 92.31 122 VAL A O 1
ATOM 1008 N N . ASN A 1 123 ? -7.677 -3.214 -2.469 1.00 91.19 123 ASN A N 1
ATOM 1009 C CA . ASN A 1 123 ? -9.068 -3.608 -2.665 1.00 91.19 123 ASN A CA 1
ATOM 1010 C C . ASN A 1 123 ? -9.243 -5.115 -2.911 1.00 91.19 123 ASN A C 1
ATOM 1012 O O . ASN A 1 123 ? -10.377 -5.564 -3.079 1.00 91.19 123 ASN A O 1
ATOM 1016 N N . ASP A 1 124 ? -8.163 -5.904 -2.924 1.00 95.19 124 ASP A N 1
ATOM 1017 C CA . ASP A 1 124 ? -8.266 -7.349 -3.107 1.00 95.19 124 ASP A CA 1
ATOM 1018 C C . ASP A 1 124 ? -9.063 -7.996 -1.953 1.00 95.19 124 ASP A C 1
ATOM 1020 O O . ASP A 1 124 ? -8.784 -7.724 -0.777 1.00 95.19 124 ASP A O 1
ATOM 1024 N N . PRO A 1 125 ? -10.068 -8.843 -2.244 1.00 93.19 125 PRO A N 1
ATOM 1025 C CA . PRO A 1 125 ? -10.871 -9.487 -1.209 1.00 93.19 125 PRO A CA 1
ATOM 1026 C C . PRO A 1 125 ? -10.067 -10.428 -0.300 1.00 93.19 125 PRO A C 1
ATOM 1028 O O . PRO A 1 125 ? -10.475 -10.617 0.847 1.00 93.19 125 PRO A O 1
ATOM 1031 N N . ILE A 1 126 ? -8.928 -10.971 -0.757 1.00 95.69 126 ILE A N 1
ATOM 1032 C CA . ILE A 1 126 ? -8.068 -11.883 0.025 1.00 95.69 126 ILE A CA 1
ATOM 1033 C C . ILE A 1 126 ? -7.562 -11.211 1.308 1.00 95.69 126 ILE A C 1
ATOM 1035 O O . ILE A 1 126 ? -7.360 -11.868 2.332 1.00 95.69 126 ILE A O 1
ATOM 1039 N N . TRP A 1 127 ? -7.429 -9.883 1.307 1.00 91.94 127 TRP A N 1
ATOM 1040 C CA . TRP A 1 127 ? -7.022 -9.140 2.493 1.00 91.94 127 TRP A CA 1
ATOM 1041 C C . TRP A 1 127 ? -7.953 -9.348 3.692 1.00 91.94 127 TRP A C 1
ATOM 1043 O O . TRP A 1 127 ? -7.486 -9.398 4.836 1.00 91.94 127 TRP A O 1
ATOM 1053 N N . GLY A 1 128 ? -9.259 -9.511 3.462 1.00 89.12 128 GLY A N 1
ATOM 1054 C CA . GLY A 1 128 ? -10.249 -9.580 4.536 1.00 89.12 128 GLY A CA 1
ATOM 1055 C C . GLY A 1 128 ? -10.130 -8.371 5.473 1.00 89.12 128 GLY A C 1
ATOM 1056 O O . GLY A 1 128 ? -10.315 -7.231 5.050 1.00 89.12 128 GLY A O 1
ATOM 1057 N N . ASP A 1 129 ? -9.791 -8.622 6.735 1.00 86.81 129 ASP A N 1
ATOM 1058 C CA . ASP A 1 129 ? -9.631 -7.594 7.774 1.00 86.81 129 ASP A CA 1
ATOM 1059 C C . ASP A 1 129 ? -8.217 -6.984 7.854 1.00 86.81 129 ASP A C 1
ATOM 1061 O O . ASP A 1 129 ? -7.993 -6.048 8.623 1.00 86.81 129 ASP A O 1
ATOM 1065 N N . VAL A 1 130 ? -7.263 -7.484 7.060 1.00 89.69 130 VAL A N 1
ATOM 1066 C CA . VAL A 1 130 ? -5.871 -7.010 7.053 1.00 89.69 130 VAL A CA 1
ATOM 1067 C C . VAL A 1 130 ? -5.714 -5.845 6.080 1.00 89.69 130 VAL A C 1
ATOM 1069 O O . VAL A 1 130 ? -6.202 -5.875 4.956 1.00 89.69 130 VAL A O 1
ATOM 1072 N N . TYR A 1 131 ? -5.016 -4.795 6.496 1.00 90.44 131 TYR A N 1
ATOM 1073 C CA . TYR A 1 131 ? -4.608 -3.715 5.612 1.00 90.44 131 TYR A CA 1
ATOM 1074 C C . TYR A 1 131 ? -3.441 -4.160 4.730 1.00 90.44 131 TYR A C 1
ATOM 1076 O O . TYR A 1 131 ? -2.378 -4.518 5.233 1.00 90.44 131 TYR A O 1
ATOM 1084 N N . GLY A 1 132 ? -3.647 -4.090 3.418 1.00 91.12 132 GLY A N 1
ATOM 1085 C CA . GLY A 1 132 ? -2.683 -4.499 2.400 1.00 91.12 132 GLY A CA 1
ATOM 1086 C C . GLY A 1 132 ? -2.259 -3.393 1.441 1.00 91.12 132 GLY A C 1
ATOM 1087 O O . GLY A 1 132 ? -1.979 -3.665 0.278 1.00 91.12 132 GLY A O 1
ATOM 1088 N N . GLY A 1 133 ? -2.307 -2.131 1.875 1.00 93.25 133 GLY A N 1
ATOM 1089 C CA . GLY A 1 133 ? -1.967 -1.006 1.005 1.00 93.25 133 GLY A CA 1
ATOM 1090 C C . GLY A 1 133 ? -0.464 -0.897 0.770 1.00 93.25 133 GLY A C 1
ATOM 1091 O O . GLY A 1 133 ? 0.291 -0.654 1.710 1.00 93.25 133 GLY A O 1
ATOM 1092 N N . LEU A 1 134 ? -0.043 -1.024 -0.491 1.00 95.38 134 LEU A N 1
ATOM 1093 C CA . LEU A 1 134 ? 1.367 -0.934 -0.885 1.00 95.38 134 LEU A CA 1
ATOM 1094 C C . LEU A 1 134 ? 1.934 0.493 -0.833 1.00 95.38 134 LEU A C 1
ATOM 1096 O O . LEU A 1 134 ? 3.143 0.665 -0.872 1.00 95.38 134 LEU A O 1
ATOM 1100 N N . ASN A 1 135 ? 1.102 1.518 -0.643 1.00 92.69 135 ASN A N 1
ATOM 1101 C CA . ASN A 1 135 ? 1.574 2.863 -0.295 1.00 92.69 135 ASN A CA 1
ATOM 1102 C C . ASN A 1 135 ? 2.232 2.952 1.092 1.00 92.69 135 ASN A C 1
ATOM 1104 O O . ASN A 1 135 ? 2.847 3.962 1.420 1.00 92.69 135 ASN A O 1
ATOM 1108 N N . ASN A 1 136 ? 2.110 1.917 1.925 1.00 92.69 136 ASN A N 1
ATOM 1109 C CA . ASN A 1 136 ? 2.876 1.805 3.156 1.00 92.69 136 ASN A CA 1
ATOM 1110 C C . ASN A 1 136 ? 4.221 1.114 2.882 1.00 92.69 136 ASN A C 1
ATOM 1112 O O . ASN A 1 136 ? 4.246 -0.043 2.466 1.00 92.69 136 ASN A O 1
ATOM 1116 N N . ALA A 1 137 ? 5.333 1.780 3.203 1.00 92.25 137 ALA A N 1
ATOM 1117 C CA . ALA A 1 137 ? 6.678 1.269 2.932 1.00 92.25 137 ALA A CA 1
ATOM 1118 C C . ALA A 1 137 ? 6.958 -0.122 3.535 1.00 92.25 137 ALA A C 1
ATOM 1120 O O . ALA A 1 137 ? 7.596 -0.948 2.889 1.00 92.25 137 ALA A O 1
ATOM 1121 N N . LYS A 1 138 ? 6.440 -0.427 4.736 1.00 93.12 138 LYS A N 1
ATOM 1122 C CA . LYS A 1 138 ? 6.609 -1.756 5.351 1.00 93.12 138 LYS A CA 1
ATOM 1123 C C . LYS A 1 138 ? 5.826 -2.831 4.596 1.00 93.12 138 LYS A C 1
ATOM 1125 O O . LYS A 1 138 ? 6.319 -3.943 4.433 1.00 93.12 138 LYS A O 1
ATOM 1130 N N . CYS A 1 139 ? 4.619 -2.496 4.135 1.00 95.19 139 CYS A N 1
ATOM 1131 C CA . CYS A 1 139 ? 3.796 -3.401 3.334 1.00 95.19 139 CYS A CA 1
ATOM 1132 C C . CYS A 1 139 ? 4.443 -3.664 1.971 1.00 95.19 139 CYS A C 1
ATOM 1134 O O . CYS A 1 139 ? 4.504 -4.815 1.550 1.00 95.19 139 CYS A O 1
ATOM 1136 N N . MET A 1 140 ? 4.962 -2.618 1.317 1.00 96.94 140 MET A N 1
ATOM 1137 C CA . MET A 1 140 ? 5.683 -2.738 0.049 1.00 96.94 140 MET A CA 1
ATOM 1138 C C . MET A 1 140 ? 6.934 -3.608 0.188 1.00 96.94 140 MET A C 1
ATOM 1140 O O . MET A 1 140 ? 7.080 -4.570 -0.557 1.00 96.94 140 MET A O 1
ATOM 1144 N N . ALA A 1 141 ? 7.791 -3.338 1.177 1.00 95.56 141 ALA A N 1
ATOM 1145 C CA . ALA A 1 141 ? 9.009 -4.118 1.398 1.00 95.56 141 ALA A CA 1
ATOM 1146 C C . ALA A 1 141 ? 8.705 -5.610 1.623 1.00 95.56 141 ALA A C 1
ATOM 1148 O O . ALA A 1 141 ? 9.324 -6.477 1.010 1.00 95.56 141 ALA A O 1
ATOM 1149 N N . ALA A 1 142 ? 7.693 -5.915 2.440 1.00 96.38 142 ALA A N 1
ATOM 1150 C CA . ALA A 1 142 ? 7.253 -7.288 2.665 1.00 96.38 142 ALA A CA 1
ATOM 1151 C C . ALA A 1 142 ? 6.652 -7.934 1.405 1.00 96.38 142 ALA A C 1
ATOM 1153 O O . ALA A 1 142 ? 6.843 -9.127 1.177 1.00 96.38 142 ALA A O 1
ATOM 1154 N N . ALA A 1 143 ? 5.935 -7.168 0.578 1.00 97.50 143 ALA A N 1
ATOM 1155 C CA . ALA A 1 143 ? 5.431 -7.655 -0.701 1.00 97.50 143 ALA A CA 1
ATOM 1156 C C . ALA A 1 143 ? 6.579 -7.969 -1.670 1.00 97.50 143 ALA A C 1
ATOM 1158 O O . ALA A 1 143 ? 6.550 -9.023 -2.295 1.00 97.50 143 ALA A O 1
ATOM 1159 N N . ILE A 1 144 ? 7.603 -7.112 -1.758 1.00 97.88 144 ILE A N 1
ATOM 1160 C CA . ILE A 1 144 ? 8.802 -7.334 -2.584 1.00 97.88 144 ILE A CA 1
ATOM 1161 C C . ILE A 1 144 ? 9.550 -8.592 -2.147 1.00 97.88 144 ILE A C 1
ATOM 1163 O O . ILE A 1 144 ? 9.909 -9.407 -2.996 1.00 97.88 144 ILE A O 1
ATOM 1167 N N . GLU A 1 145 ? 9.721 -8.792 -0.839 1.00 97.31 145 GLU A N 1
ATOM 1168 C CA . GLU A 1 145 ? 10.324 -10.008 -0.287 1.00 97.31 145 GLU A CA 1
ATOM 1169 C C . GLU A 1 145 ? 9.566 -11.256 -0.769 1.00 97.31 145 GLU A C 1
ATOM 1171 O O . GLU A 1 145 ? 10.161 -12.157 -1.361 1.00 97.31 145 GLU A O 1
ATOM 1176 N N . VAL A 1 146 ? 8.237 -11.272 -0.612 1.00 97.94 146 VAL A N 1
ATOM 1177 C CA . VAL A 1 146 ? 7.396 -12.399 -1.044 1.00 97.94 146 VAL A CA 1
ATOM 1178 C C . VAL A 1 146 ? 7.400 -12.571 -2.567 1.00 97.94 146 VAL A C 1
ATOM 1180 O O . VAL A 1 146 ? 7.424 -13.707 -3.043 1.00 97.94 146 VAL A O 1
ATOM 1183 N N . MET A 1 147 ? 7.404 -11.483 -3.344 1.00 97.88 147 MET A N 1
ATOM 1184 C CA . MET A 1 147 ? 7.524 -11.539 -4.805 1.00 97.88 147 MET A CA 1
ATOM 1185 C C . MET A 1 147 ? 8.839 -12.203 -5.220 1.00 97.88 147 MET A C 1
ATOM 1187 O O . MET A 1 147 ? 8.813 -13.109 -6.048 1.00 97.88 147 MET A O 1
ATOM 1191 N N . GLY A 1 148 ? 9.966 -11.822 -4.610 1.00 97.38 148 GLY A N 1
ATOM 1192 C CA . GLY A 1 148 ? 11.272 -12.424 -4.892 1.00 97.38 148 GLY A CA 1
ATOM 1193 C C . GLY A 1 148 ? 11.357 -13.902 -4.499 1.00 97.38 148 GLY A C 1
ATOM 1194 O O . GLY A 1 148 ? 11.982 -14.691 -5.203 1.00 97.38 148 GLY A O 1
ATOM 1195 N N . GLU A 1 149 ? 10.687 -14.310 -3.419 1.00 97.00 149 GLU A N 1
ATOM 1196 C CA . GLU A 1 149 ? 10.593 -15.723 -3.028 1.00 97.00 149 GLU A CA 1
ATOM 1197 C C . GLU A 1 149 ? 9.755 -16.558 -4.008 1.00 97.00 149 GLU A C 1
ATOM 1199 O O . GLU A 1 149 ? 10.088 -17.710 -4.285 1.00 97.00 149 GLU A O 1
ATOM 1204 N N . CYS A 1 150 ? 8.649 -16.003 -4.512 1.00 96.06 150 CYS A N 1
ATOM 1205 C CA . CYS A 1 150 ? 7.708 -16.743 -5.354 1.00 96.06 150 CYS A CA 1
ATOM 1206 C C . CYS A 1 150 ? 8.107 -16.725 -6.836 1.00 96.06 150 CYS A C 1
ATOM 1208 O O . CYS A 1 150 ? 7.911 -17.711 -7.544 1.00 96.06 150 CYS A O 1
ATOM 1210 N N . MET A 1 151 ? 8.614 -15.587 -7.317 1.00 95.19 151 MET A N 1
ATOM 1211 C CA . MET A 1 151 ? 8.781 -15.258 -8.736 1.00 95.19 151 MET A CA 1
ATOM 1212 C C . MET A 1 151 ? 10.054 -14.419 -8.966 1.00 95.19 151 MET A C 1
ATOM 1214 O O . MET A 1 151 ? 9.975 -13.302 -9.477 1.00 95.19 151 MET A O 1
ATOM 1218 N N . PRO A 1 152 ? 11.258 -14.941 -8.662 1.00 93.81 152 PRO A N 1
ATOM 1219 C CA . PRO A 1 152 ? 12.510 -14.178 -8.782 1.00 93.81 152 PRO A CA 1
ATOM 1220 C C . PRO A 1 152 ? 12.852 -13.750 -10.222 1.00 93.81 152 PRO A C 1
ATOM 1222 O O . PRO A 1 152 ? 13.722 -12.910 -10.433 1.00 93.81 152 PRO A O 1
ATOM 1225 N N . ARG A 1 153 ? 12.186 -14.335 -11.227 1.00 94.50 153 ARG A N 1
ATOM 1226 C CA . ARG A 1 153 ? 12.371 -14.041 -12.659 1.00 94.50 153 ARG A CA 1
ATOM 1227 C C . ARG A 1 153 ? 11.205 -13.257 -13.268 1.00 94.50 153 ARG A C 1
ATOM 1229 O O . ARG A 1 153 ? 10.913 -13.408 -14.450 1.00 94.50 153 ARG A O 1
ATOM 1236 N N . LEU A 1 154 ? 10.489 -12.481 -12.454 1.00 97.88 154 LEU A N 1
ATOM 1237 C CA . LEU A 1 154 ? 9.395 -11.634 -12.925 1.00 97.88 154 LEU A CA 1
ATOM 1238 C C . LEU A 1 154 ? 9.911 -10.606 -13.943 1.00 97.88 154 LEU A C 1
ATOM 1240 O O . LEU A 1 154 ? 10.925 -9.953 -13.698 1.00 97.88 154 LEU A O 1
ATOM 1244 N N . HIS A 1 155 ? 9.204 -10.438 -15.064 1.00 97.75 155 HIS A N 1
ATOM 1245 C CA . HIS A 1 155 ? 9.584 -9.485 -16.118 1.00 97.75 155 HIS A CA 1
ATOM 1246 C C . HIS A 1 155 ? 8.670 -8.263 -16.166 1.00 97.75 155 HIS A C 1
ATOM 1248 O O . HIS A 1 155 ? 9.154 -7.176 -16.484 1.00 97.75 155 HIS A O 1
ATOM 1254 N N . ASN A 1 156 ? 7.390 -8.425 -15.820 1.00 98.25 156 ASN A N 1
ATOM 1255 C CA . ASN A 1 156 ? 6.380 -7.371 -15.868 1.00 98.25 156 ASN A CA 1
ATOM 1256 C C . ASN A 1 156 ? 5.692 -7.218 -14.504 1.00 98.25 156 ASN A C 1
ATOM 1258 O O . ASN A 1 156 ? 5.223 -8.202 -13.930 1.00 98.25 156 ASN A O 1
ATOM 1262 N N . LEU A 1 157 ? 5.621 -5.988 -13.995 1.00 98.56 157 LEU A N 1
ATOM 1263 C CA . LEU A 1 157 ? 4.948 -5.652 -12.740 1.00 98.56 157 LEU A CA 1
ATOM 1264 C C . LEU A 1 157 ? 4.052 -4.425 -12.931 1.00 98.56 157 LEU A C 1
ATOM 1266 O O . LEU A 1 157 ? 4.534 -3.361 -13.322 1.00 98.56 157 LEU A O 1
ATOM 1270 N N . SER A 1 158 ? 2.769 -4.545 -12.588 1.00 98.31 158 SER A N 1
ATOM 1271 C CA . SER A 1 158 ? 1.883 -3.386 -12.433 1.00 98.31 158 SER A CA 1
ATOM 1272 C C . SER A 1 158 ? 1.652 -3.063 -10.960 1.00 98.31 158 SER A C 1
ATOM 1274 O O . SER A 1 158 ? 1.226 -3.912 -10.177 1.00 98.31 158 SER A O 1
ATOM 1276 N N . LEU A 1 159 ? 1.916 -1.809 -10.594 1.00 98.25 159 LEU A N 1
ATOM 1277 C CA . LEU A 1 159 ? 1.611 -1.196 -9.301 1.00 98.25 159 LEU A CA 1
ATOM 1278 C C . LEU A 1 159 ? 0.633 -0.021 -9.476 1.00 98.25 159 LEU A C 1
ATOM 1280 O O . LEU A 1 159 ? 0.620 0.926 -8.681 1.00 98.25 159 LEU A O 1
ATOM 1284 N N . ASP A 1 160 ? -0.211 -0.083 -10.500 1.00 98.06 160 ASP A N 1
ATOM 1285 C CA . ASP A 1 160 ? -1.174 0.969 -10.819 1.00 98.06 160 ASP A CA 1
ATOM 1286 C C . ASP A 1 160 ? -2.205 1.169 -9.698 1.00 98.06 160 ASP A C 1
ATOM 1288 O O . ASP A 1 160 ? -2.554 0.238 -8.967 1.00 98.06 160 ASP A O 1
ATOM 1292 N N . LEU A 1 161 ? -2.728 2.392 -9.557 1.00 96.50 161 LEU A N 1
ATOM 1293 C CA . LEU A 1 161 ? -3.822 2.709 -8.620 1.00 96.50 161 LEU A CA 1
ATOM 1294 C C . LEU A 1 161 ? -3.560 2.274 -7.160 1.00 96.50 161 LEU A C 1
ATOM 1296 O O . LEU A 1 161 ? -4.489 1.889 -6.441 1.00 96.50 161 LEU A O 1
ATOM 1300 N N . ASN A 1 162 ? -2.304 2.338 -6.705 1.00 96.19 162 ASN A N 1
ATOM 1301 C CA . ASN A 1 162 ? -1.913 1.995 -5.333 1.00 96.19 162 ASN A CA 1
ATOM 1302 C C . ASN A 1 162 ? -1.683 3.213 -4.430 1.00 96.19 162 ASN A C 1
ATOM 1304 O O . ASN A 1 162 ? -1.351 3.035 -3.259 1.00 96.19 162 ASN A O 1
ATOM 1308 N N . TY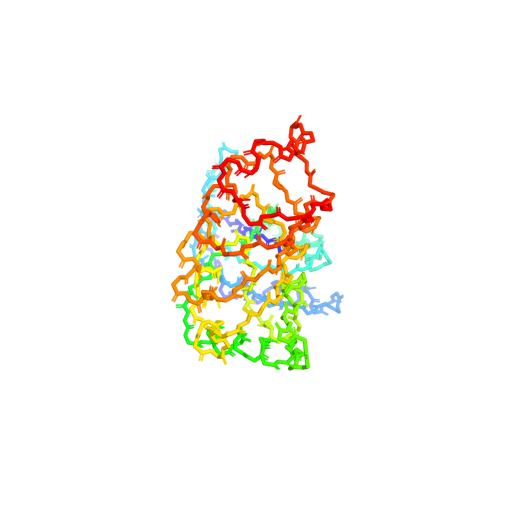R A 1 163 ? -1.919 4.429 -4.935 1.00 94.19 163 TYR A N 1
ATOM 1309 C CA . TYR A 1 163 ? -1.748 5.691 -4.205 1.00 94.19 163 TYR A CA 1
ATOM 1310 C C . TYR A 1 163 ? -0.320 5.896 -3.679 1.00 94.19 163 TYR A C 1
ATOM 1312 O O . TYR A 1 163 ? -0.127 6.380 -2.564 1.00 94.19 163 TYR A O 1
ATOM 1320 N N . LEU A 1 164 ? 0.681 5.486 -4.461 1.00 95.25 164 LEU A N 1
ATOM 1321 C CA . LEU A 1 164 ? 2.089 5.708 -4.140 1.00 95.25 164 LEU A CA 1
ATOM 1322 C C . LEU A 1 164 ? 2.415 7.205 -4.241 1.00 95.25 164 LEU A C 1
ATOM 1324 O O . LEU A 1 164 ? 2.251 7.793 -5.310 1.00 95.25 164 LEU A O 1
ATOM 1328 N N . ASP A 1 165 ? 2.872 7.815 -3.148 1.00 92.19 165 ASP A N 1
ATOM 1329 C CA . ASP A 1 165 ? 3.308 9.222 -3.129 1.00 92.19 165 ASP A CA 1
ATOM 1330 C C . ASP A 1 165 ? 4.768 9.379 -3.607 1.00 92.19 165 ASP A C 1
ATOM 1332 O O . ASP A 1 165 ? 5.149 10.406 -4.176 1.00 92.19 165 ASP A O 1
ATOM 1336 N N . ASP A 1 166 ? 5.570 8.326 -3.433 1.00 91.81 166 ASP A N 1
ATOM 1337 C CA . ASP A 1 166 ? 6.925 8.164 -3.956 1.00 91.81 166 ASP A CA 1
ATOM 1338 C C . ASP A 1 166 ? 7.218 6.678 -4.243 1.00 91.81 166 ASP A C 1
ATOM 1340 O O . ASP A 1 166 ? 6.408 5.796 -3.947 1.00 91.81 166 ASP A O 1
ATOM 1344 N N . VAL A 1 167 ? 8.383 6.401 -4.836 1.00 94.00 167 VAL A N 1
ATOM 1345 C CA . VAL A 1 167 ? 8.870 5.035 -5.095 1.00 94.00 167 VAL A CA 1
ATOM 1346 C C . VAL A 1 167 ? 10.043 4.630 -4.199 1.00 94.00 167 VAL A C 1
ATOM 1348 O O . VAL A 1 167 ? 10.665 3.605 -4.451 1.00 94.00 167 VAL A O 1
ATOM 1351 N N . LEU A 1 168 ? 10.368 5.395 -3.151 1.00 93.62 168 LEU A N 1
ATOM 1352 C CA . LEU A 1 168 ? 11.497 5.085 -2.260 1.00 93.62 168 LEU A CA 1
ATOM 1353 C C . LEU A 1 168 ? 11.309 3.738 -1.557 1.00 93.62 168 LEU A C 1
ATOM 1355 O O . LEU A 1 168 ? 12.272 3.042 -1.268 1.00 93.62 168 LEU A O 1
ATOM 1359 N N . SER A 1 169 ? 10.059 3.331 -1.344 1.00 91.62 169 SER A N 1
ATOM 1360 C CA . SER A 1 169 ? 9.721 1.998 -0.834 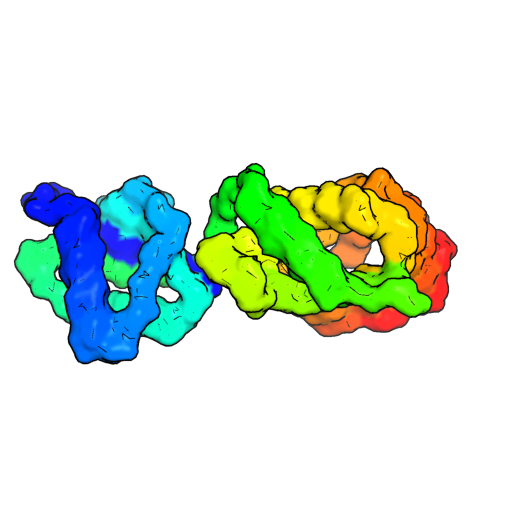1.00 91.62 169 SER A CA 1
ATOM 1361 C C . SER A 1 169 ? 10.100 0.832 -1.764 1.00 91.62 169 SER A C 1
ATOM 1363 O O . SER A 1 169 ? 10.045 -0.315 -1.327 1.00 91.62 169 SER A O 1
ATOM 1365 N N . LEU A 1 170 ? 10.484 1.110 -3.016 1.00 96.00 170 LEU A N 1
ATOM 1366 C CA . LEU A 1 170 ? 11.022 0.137 -3.973 1.00 96.00 170 LEU A CA 1
ATOM 1367 C C . LEU A 1 170 ? 12.559 0.067 -3.948 1.00 96.00 170 LEU A C 1
ATOM 1369 O O . LEU A 1 170 ? 13.143 -0.640 -4.764 1.00 96.00 170 LEU A O 1
ATOM 1373 N N . GLU A 1 171 ? 13.237 0.806 -3.068 1.00 94.75 171 GLU A N 1
ATOM 137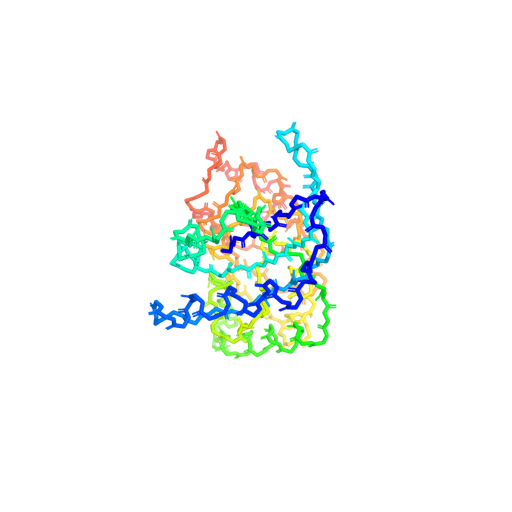4 C CA . GLU A 1 171 ? 14.694 0.737 -2.949 1.00 94.75 171 GLU A CA 1
ATOM 1375 C C . GLU A 1 171 ? 15.157 -0.706 -2.678 1.00 94.75 171 GLU A C 1
ATOM 1377 O O . GLU A 1 171 ? 14.642 -1.388 -1.790 1.00 94.75 171 GLU A O 1
ATOM 1382 N N . GLY A 1 172 ? 16.126 -1.185 -3.463 1.00 94.94 172 GLY A N 1
ATOM 1383 C CA . GLY A 1 172 ? 16.658 -2.541 -3.344 1.00 94.94 172 GLY A CA 1
ATOM 1384 C C . GLY A 1 172 ? 15.805 -3.629 -4.003 1.00 94.94 172 GLY A C 1
ATOM 1385 O O . GLY A 1 172 ? 16.125 -4.811 -3.845 1.00 94.94 172 GLY A O 1
ATOM 1386 N N . ILE A 1 173 ? 14.743 -3.273 -4.738 1.00 97.19 173 ILE A N 1
ATOM 1387 C CA . ILE A 1 173 ? 13.888 -4.222 -5.470 1.00 97.19 173 ILE A CA 1
ATOM 1388 C C . ILE A 1 173 ? 14.678 -5.113 -6.437 1.00 97.19 173 ILE A C 1
ATOM 1390 O O . ILE A 1 173 ? 14.320 -6.273 -6.625 1.00 97.19 173 ILE A O 1
ATOM 1394 N N . GLU A 1 174 ? 15.783 -4.626 -7.000 1.00 96.62 174 GLU A N 1
ATOM 1395 C CA . GLU A 1 174 ? 16.677 -5.372 -7.887 1.00 96.62 174 GLU A CA 1
ATOM 1396 C C . GLU A 1 174 ? 17.292 -6.611 -7.223 1.00 96.62 174 GLU A C 1
ATOM 1398 O O . GLU A 1 174 ? 17.623 -7.575 -7.910 1.00 96.62 174 GLU A O 1
ATOM 1403 N N . ASN A 1 175 ? 17.399 -6.627 -5.889 1.00 97.25 175 ASN A N 1
ATOM 1404 C CA . ASN A 1 175 ? 17.900 -7.787 -5.148 1.00 97.25 175 ASN A CA 1
ATOM 1405 C C . ASN A 1 175 ? 16.874 -8.928 -5.099 1.00 97.25 175 ASN A C 1
ATOM 1407 O O . ASN A 1 175 ? 17.243 -10.081 -4.881 1.00 97.25 175 ASN A O 1
ATOM 1411 N N . HIS A 1 176 ? 15.593 -8.608 -5.298 1.00 98.00 176 HIS A N 1
ATOM 1412 C CA . HIS A 1 176 ? 14.484 -9.560 -5.268 1.00 98.00 176 HIS A CA 1
ATOM 1413 C C . HIS A 1 176 ? 13.968 -9.892 -6.671 1.00 98.00 176 HIS A C 1
ATOM 1415 O O . HIS A 1 176 ? 13.615 -11.039 -6.933 1.00 98.00 176 HIS A O 1
ATOM 1421 N N . LEU A 1 177 ? 13.940 -8.903 -7.567 1.00 97.88 177 LEU A N 1
ATOM 1422 C CA . LEU A 1 177 ? 13.409 -8.995 -8.928 1.00 97.88 177 LEU A CA 1
ATOM 1423 C C . LEU A 1 177 ? 14.447 -8.482 -9.948 1.00 97.88 177 LEU A C 1
ATOM 1425 O O . LEU A 1 177 ? 14.199 -7.495 -10.645 1.00 97.88 177 LEU A O 1
ATOM 1429 N N . PRO A 1 178 ? 15.623 -9.132 -10.058 1.00 97.31 178 PRO A N 1
ATOM 1430 C CA . PRO A 1 178 ? 16.729 -8.657 -10.898 1.00 97.31 178 PRO A CA 1
ATOM 1431 C C . PRO A 1 178 ? 16.407 -8.650 -12.399 1.00 97.31 178 PRO A C 1
ATOM 1433 O O . PRO A 1 178 ? 17.069 -7.961 -13.173 1.00 97.31 178 PRO A O 1
ATOM 1436 N N . GLU A 1 179 ? 15.411 -9.428 -12.828 1.00 97.19 179 GLU A N 1
ATOM 1437 C CA . GLU A 1 179 ? 15.006 -9.533 -14.231 1.00 97.19 179 GLU A CA 1
ATOM 1438 C C . GLU A 1 179 ? 13.841 -8.600 -14.601 1.00 97.19 179 GLU A C 1
ATOM 1440 O O . GLU A 1 179 ? 13.373 -8.664 -15.738 1.00 97.19 179 GLU A O 1
ATOM 1445 N N . LEU A 1 180 ? 13.375 -7.729 -13.694 1.00 98.25 180 LEU A N 1
ATOM 1446 C CA . LEU A 1 180 ? 12.236 -6.850 -13.963 1.00 98.25 180 LEU A CA 1
ATOM 1447 C C . LEU A 1 180 ? 12.556 -5.863 -15.096 1.00 98.25 180 LEU A C 1
ATOM 1449 O O . LEU A 1 180 ? 13.493 -5.068 -15.003 1.00 98.25 180 LEU A O 1
ATOM 1453 N N . ARG A 1 181 ? 11.754 -5.906 -16.166 1.00 97.50 181 ARG A N 1
ATOM 1454 C CA . ARG A 1 181 ? 11.934 -5.085 -17.376 1.00 97.50 181 ARG A CA 1
ATOM 1455 C C . ARG A 1 181 ? 10.851 -4.037 -17.537 1.00 97.50 181 ARG A C 1
ATOM 1457 O O . ARG A 1 181 ? 11.147 -2.947 -18.013 1.00 97.50 181 ARG A O 1
ATOM 1464 N N . ASN A 1 182 ? 9.622 -4.354 -17.156 1.00 98.12 182 ASN A N 1
ATOM 1465 C CA . ASN A 1 182 ? 8.481 -3.492 -17.412 1.00 98.12 182 ASN A CA 1
ATOM 1466 C C . ASN A 1 182 ? 7.783 -3.184 -16.089 1.00 98.12 182 ASN A C 1
ATOM 1468 O O . ASN A 1 182 ? 7.398 -4.098 -15.356 1.00 98.12 182 ASN A O 1
ATOM 1472 N N . LEU A 1 183 ? 7.645 -1.894 -15.783 1.00 98.12 183 LEU A N 1
ATOM 1473 C CA . LEU A 1 183 ? 7.019 -1.413 -14.555 1.00 98.12 183 LEU A CA 1
ATOM 1474 C C . LEU A 1 183 ? 5.919 -0.403 -14.882 1.00 98.12 183 LEU A C 1
ATOM 1476 O O . LEU A 1 183 ? 6.170 0.625 -15.511 1.00 98.12 183 LEU A O 1
ATOM 1480 N 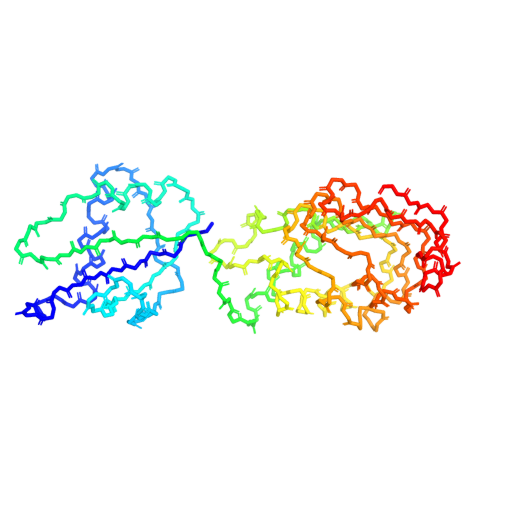N . SER A 1 184 ? 4.706 -0.670 -14.410 1.00 98.19 184 SER A N 1
ATOM 1481 C CA . SER A 1 184 ? 3.590 0.271 -14.501 1.00 98.19 184 SER A CA 1
ATOM 1482 C C . SER A 1 184 ? 3.305 0.914 -13.142 1.00 98.19 184 SER A C 1
ATOM 1484 O O . SER A 1 184 ? 3.179 0.224 -12.131 1.00 98.19 184 SER A O 1
ATOM 1486 N N . LEU A 1 185 ? 3.251 2.249 -13.117 1.00 97.44 185 LEU A N 1
ATOM 1487 C CA . LEU A 1 185 ? 2.956 3.096 -11.953 1.00 97.44 185 LEU A CA 1
ATOM 1488 C C . LEU A 1 185 ? 1.826 4.090 -12.269 1.00 97.44 185 LEU A C 1
ATOM 1490 O O . LEU A 1 185 ? 1.763 5.181 -11.691 1.00 97.44 185 LEU A O 1
ATOM 1494 N N . VAL A 1 186 ? 0.930 3.734 -13.182 1.00 96.94 186 VAL A N 1
ATOM 1495 C CA . VAL A 1 186 ? -0.150 4.584 -13.683 1.00 96.94 186 VAL A CA 1
ATOM 1496 C C . VAL A 1 186 ? -1.143 4.918 -12.569 1.00 96.94 186 VAL A C 1
ATOM 1498 O O . VAL A 1 186 ? -1.515 4.079 -11.748 1.00 96.94 186 VAL A O 1
ATOM 1501 N N . SER A 1 187 ? -1.617 6.166 -12.558 1.00 96.31 187 SER A N 1
ATOM 1502 C CA . SER A 1 187 ? -2.607 6.670 -11.593 1.00 96.31 187 SER A CA 1
ATOM 1503 C C . SER A 1 187 ? -2.188 6.499 -10.124 1.00 96.31 187 SER A C 1
ATOM 1505 O O . SER A 1 187 ? -2.980 6.085 -9.274 1.00 96.31 187 SER A O 1
ATOM 1507 N N . ASN A 1 188 ? -0.928 6.819 -9.828 1.00 96.31 188 ASN A N 1
ATOM 1508 C CA . ASN A 1 188 ? -0.427 7.024 -8.471 1.00 96.31 188 ASN A CA 1
ATOM 1509 C C . ASN A 1 188 ? -0.338 8.537 -8.157 1.00 96.31 188 ASN A C 1
ATOM 1511 O O . ASN A 1 188 ? -0.869 9.372 -8.891 1.00 96.31 188 ASN A O 1
ATOM 1515 N N . ASN A 1 189 ? 0.301 8.908 -7.046 1.00 95.38 189 ASN A N 1
ATOM 1516 C CA . ASN A 1 189 ? 0.411 10.290 -6.566 1.00 95.38 189 ASN A CA 1
ATOM 1517 C C . ASN A 1 189 ? 1.833 10.859 -6.716 1.00 95.38 189 ASN A C 1
ATOM 1519 O O . ASN A 1 189 ? 2.207 11.799 -6.010 1.00 95.38 189 ASN A O 1
ATOM 1523 N N . LEU A 1 190 ? 2.636 10.308 -7.630 1.00 94.44 190 LEU A N 1
ATOM 1524 C CA . LEU A 1 190 ? 4.036 10.693 -7.782 1.00 94.44 190 LEU A CA 1
ATOM 1525 C C . LEU A 1 190 ? 4.146 12.160 -8.215 1.00 94.44 190 LEU A C 1
ATOM 1527 O O . LEU A 1 190 ? 3.621 12.563 -9.253 1.00 94.44 190 LEU A O 1
ATOM 1531 N N . GLN A 1 191 ? 4.866 12.966 -7.432 1.00 91.69 191 GLN A N 1
ATOM 1532 C CA . GLN A 1 191 ? 5.027 14.404 -7.703 1.00 91.69 191 GLN A CA 1
ATOM 1533 C C . GLN A 1 191 ? 6.327 14.749 -8.440 1.00 91.69 191 GLN A C 1
ATOM 1535 O O . GLN A 1 191 ? 6.466 15.840 -9.004 1.00 91.69 191 GLN A O 1
ATOM 1540 N N . THR A 1 192 ? 7.312 13.851 -8.400 1.00 89.25 192 THR A N 1
ATOM 1541 C CA . THR A 1 192 ? 8.681 14.105 -8.860 1.00 89.25 192 THR A CA 1
ATOM 1542 C C . THR A 1 192 ? 9.318 12.842 -9.423 1.00 89.25 192 THR A C 1
ATOM 1544 O O . THR A 1 192 ? 9.289 11.778 -8.803 1.00 89.25 192 THR A O 1
ATOM 1547 N N . ILE A 1 193 ? 9.946 12.985 -10.591 1.00 88.94 193 ILE A N 1
ATOM 1548 C CA . ILE A 1 193 ? 10.654 11.900 -11.278 1.00 88.94 193 ILE A CA 1
ATOM 1549 C C . ILE A 1 193 ? 11.984 11.540 -10.609 1.00 88.94 193 ILE A C 1
ATOM 1551 O O . ILE A 1 193 ? 12.512 10.461 -10.829 1.00 88.94 193 ILE A O 1
ATOM 1555 N N . GLN A 1 194 ? 12.526 12.410 -9.759 1.00 88.56 194 GLN A N 1
ATOM 1556 C CA . GLN A 1 194 ? 13.821 12.227 -9.106 1.00 88.56 194 GLN A CA 1
ATOM 1557 C C . GLN A 1 194 ? 13.791 11.053 -8.123 1.00 88.56 194 GLN A C 1
ATOM 1559 O O . GLN A 1 194 ? 14.812 10.400 -7.919 1.00 88.56 194 GLN A O 1
ATOM 1564 N N . SER A 1 195 ? 12.614 10.742 -7.569 1.00 89.69 195 SER A N 1
ATOM 1565 C CA . SER A 1 195 ? 12.408 9.540 -6.756 1.00 89.69 195 SER A CA 1
ATOM 1566 C C . SER A 1 195 ? 12.664 8.248 -7.545 1.00 89.69 195 SER A C 1
ATOM 1568 O O . SER A 1 195 ? 13.156 7.287 -6.968 1.00 89.69 195 SER A O 1
ATOM 1570 N N . LEU A 1 196 ? 12.458 8.242 -8.870 1.00 92.31 196 LEU A N 1
ATOM 1571 C CA . LEU A 1 196 ? 12.670 7.075 -9.740 1.00 92.31 196 LEU A CA 1
ATOM 1572 C C . LEU A 1 196 ? 14.140 6.649 -9.841 1.00 92.31 196 LEU A C 1
ATOM 1574 O O . LEU A 1 196 ? 14.424 5.561 -10.333 1.00 92.31 196 LEU A O 1
ATOM 1578 N N . LYS A 1 197 ? 15.084 7.457 -9.342 1.00 93.00 197 LYS A N 1
ATOM 1579 C CA . LYS A 1 197 ? 16.507 7.100 -9.288 1.00 93.00 197 LYS A CA 1
ATOM 1580 C C . LYS A 1 197 ? 16.770 5.820 -8.485 1.00 93.00 197 LYS A C 1
ATOM 1582 O O . LYS A 1 197 ? 17.742 5.124 -8.769 1.00 93.00 197 LYS A O 1
ATOM 1587 N N . VAL A 1 198 ? 15.900 5.474 -7.535 1.00 94.69 198 VAL A N 1
ATOM 1588 C CA . VAL A 1 198 ? 15.991 4.200 -6.794 1.00 94.69 198 VAL A CA 1
ATOM 1589 C C . VAL A 1 198 ? 15.836 2.973 -7.696 1.00 94.69 198 VAL A C 1
ATOM 1591 O O . VAL A 1 198 ? 16.301 1.901 -7.345 1.00 94.69 198 VAL A O 1
ATOM 1594 N N . LEU A 1 199 ? 15.252 3.135 -8.887 1.00 95.69 199 LEU A N 1
ATOM 1595 C CA . LEU A 1 199 ? 15.076 2.068 -9.876 1.00 95.69 199 LEU A CA 1
ATOM 1596 C C . LEU A 1 199 ? 16.284 1.924 -10.817 1.00 95.69 199 LEU A C 1
ATOM 1598 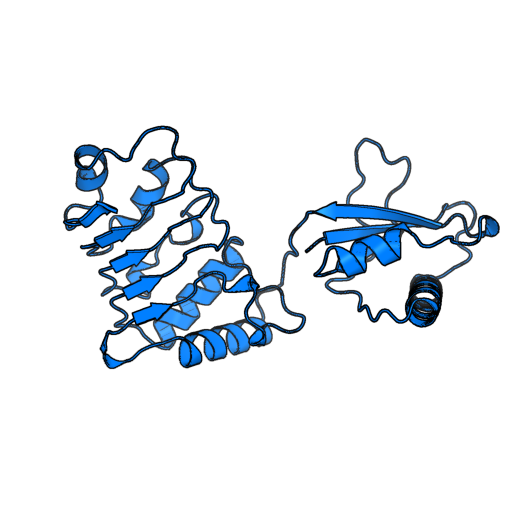O O . LEU A 1 199 ? 16.244 1.131 -11.752 1.00 95.69 199 LEU A O 1
ATOM 1602 N N . SER A 1 200 ? 17.357 2.694 -10.604 1.00 94.88 200 SER A N 1
ATOM 1603 C CA . SER A 1 200 ? 18.495 2.783 -11.535 1.00 94.88 200 SER A CA 1
ATOM 1604 C C . SER A 1 200 ? 19.289 1.492 -11.728 1.00 94.88 200 SER A C 1
ATOM 1606 O O . SER A 1 200 ? 19.999 1.347 -12.724 1.00 94.88 200 SER A O 1
ATOM 1608 N N . HIS A 1 201 ? 19.160 0.546 -10.800 1.00 95.12 201 HIS A N 1
ATOM 1609 C CA . HIS A 1 201 ? 19.808 -0.760 -10.876 1.00 95.12 201 HIS A CA 1
ATOM 1610 C C . HIS A 1 201 ? 18.972 -1.817 -11.608 1.00 95.12 201 HIS A C 1
ATOM 1612 O O . HIS A 1 201 ? 19.478 -2.903 -11.887 1.00 95.12 201 HIS A O 1
ATOM 1618 N N . LEU A 1 202 ? 17.722 -1.504 -11.961 1.00 96.62 202 LEU A N 1
ATOM 1619 C CA . LEU A 1 202 ? 16.876 -2.395 -12.742 1.00 96.62 202 LEU A CA 1
ATOM 1620 C C . LEU A 1 202 ? 17.133 -2.241 -14.250 1.00 96.62 202 LEU A C 1
ATOM 1622 O O . LEU A 1 202 ? 17.283 -1.121 -14.750 1.00 96.62 202 LEU A O 1
ATOM 1626 N N . PRO A 1 203 ? 17.085 -3.339 -15.022 1.00 96.19 203 PRO A N 1
ATOM 1627 C CA . PRO A 1 203 ? 17.173 -3.304 -16.478 1.00 96.19 203 PRO A CA 1
ATOM 1628 C C . PRO A 1 203 ? 15.829 -2.903 -17.120 1.00 96.19 203 PRO A C 1
ATOM 1630 O O . PRO A 1 203 ? 15.361 -3.568 -18.047 1.00 96.19 203 PRO A O 1
ATOM 1633 N N . LEU A 1 204 ? 15.197 -1.826 -16.631 1.00 97.12 204 LEU A N 1
ATOM 1634 C CA . LEU A 1 204 ? 13.884 -1.384 -17.108 1.00 97.12 204 LEU A CA 1
ATOM 1635 C C . LEU A 1 204 ? 13.941 -0.970 -18.583 1.00 97.12 204 LEU A C 1
ATOM 1637 O O . LEU A 1 204 ? 14.724 -0.104 -18.969 1.00 97.12 204 LEU A O 1
ATOM 1641 N N . VAL A 1 205 ? 13.079 -1.582 -19.388 1.00 97.38 205 VAL A N 1
ATOM 1642 C CA . VAL A 1 205 ? 12.857 -1.308 -20.811 1.00 97.38 205 VAL A CA 1
ATOM 1643 C C . VAL A 1 205 ? 11.609 -0.448 -21.000 1.00 97.38 205 VAL A C 1
ATOM 1645 O O . VAL A 1 205 ? 11.615 0.445 -21.852 1.00 97.38 205 VAL A O 1
ATOM 1648 N N . GLU A 1 206 ? 10.577 -0.666 -20.186 1.00 96.94 206 GLU A N 1
ATOM 1649 C CA . GLU A 1 206 ? 9.315 0.071 -20.235 1.00 96.94 206 GLU A CA 1
ATOM 1650 C C . GLU A 1 206 ? 8.904 0.586 -18.852 1.00 96.94 206 GLU A C 1
ATOM 1652 O O . GLU A 1 206 ? 8.941 -0.142 -17.857 1.00 96.94 206 GLU A O 1
ATOM 1657 N N . LEU A 1 207 ? 8.496 1.857 -18.804 1.00 96.75 207 LEU A N 1
ATOM 1658 C CA . LEU A 1 207 ? 7.983 2.514 -17.607 1.00 96.75 207 LEU A CA 1
ATOM 1659 C C . LEU A 1 207 ? 6.711 3.292 -17.947 1.00 96.75 207 LEU A C 1
ATOM 1661 O O . LEU A 1 207 ? 6.739 4.182 -18.795 1.00 96.75 207 LEU A O 1
ATOM 1665 N N . SER A 1 208 ? 5.618 3.003 -17.248 1.00 96.25 208 SER A N 1
ATOM 1666 C CA . SER A 1 208 ? 4.361 3.744 -17.405 1.00 96.25 208 SER A CA 1
ATOM 1667 C C . SER A 1 208 ? 4.107 4.638 -16.186 1.00 96.25 208 SER A C 1
ATOM 1669 O O . SER A 1 208 ? 3.992 4.149 -15.064 1.00 96.25 208 SER A O 1
ATOM 1671 N N . LEU A 1 209 ? 4.033 5.953 -16.396 1.00 94.69 209 LEU A N 1
ATOM 1672 C CA . LEU A 1 209 ? 3.827 7.004 -15.388 1.00 94.69 209 LEU A CA 1
ATOM 1673 C C . LEU A 1 209 ? 2.545 7.818 -15.621 1.00 94.69 209 LEU A C 1
ATOM 1675 O O . LEU A 1 209 ? 2.300 8.790 -14.898 1.00 94.69 209 LEU A O 1
ATOM 1679 N N . GLY A 1 210 ? 1.726 7.448 -16.606 1.00 92.94 210 GLY A N 1
ATOM 1680 C CA . GLY A 1 210 ? 0.465 8.119 -16.915 1.00 92.94 210 GLY A CA 1
ATOM 1681 C C . GLY A 1 210 ? -0.387 8.445 -15.678 1.00 92.94 210 GLY A C 1
ATOM 1682 O O . GLY A 1 210 ? -0.431 7.698 -14.701 1.00 92.94 210 GLY A O 1
ATOM 1683 N N . MET A 1 211 ? -1.089 9.580 -15.718 1.00 92.25 211 MET A N 1
ATOM 1684 C CA . MET A 1 211 ? -2.016 10.026 -14.663 1.00 92.25 211 MET A CA 1
ATOM 1685 C C . MET A 1 211 ? -1.391 10.271 -13.272 1.00 92.25 211 MET A C 1
ATOM 1687 O O . MET A 1 211 ? -2.116 10.301 -12.281 1.00 92.25 211 MET A O 1
ATOM 1691 N N . ASN A 1 212 ? -0.077 10.502 -13.185 1.00 93.94 212 ASN A N 1
ATOM 1692 C CA . ASN A 1 212 ? 0.575 10.998 -11.967 1.00 93.94 212 ASN A CA 1
ATOM 1693 C C . ASN A 1 212 ? 0.658 12.542 -11.950 1.00 93.94 212 ASN A C 1
ATOM 1695 O O . ASN A 1 212 ? 0.881 13.153 -13.000 1.00 93.94 212 ASN A O 1
ATOM 1699 N N . PRO A 1 213 ? 0.550 13.202 -10.780 1.00 92.69 213 PRO A N 1
ATOM 1700 C CA . PRO A 1 213 ? 0.652 14.658 -10.623 1.00 92.69 213 PRO A CA 1
ATOM 1701 C C . PRO A 1 213 ? 2.109 15.165 -10.668 1.00 92.69 213 PRO A C 1
ATOM 1703 O O . PRO A 1 213 ? 2.549 15.941 -9.814 1.00 92.69 213 PRO A O 1
ATOM 1706 N N . LEU A 1 214 ? 2.878 14.734 -11.670 1.00 89.50 214 LEU A N 1
ATOM 1707 C CA . LEU A 1 214 ? 4.272 15.134 -11.843 1.00 89.50 214 LEU A CA 1
ATOM 1708 C C . LEU A 1 214 ? 4.358 16.645 -12.107 1.00 89.50 214 LEU A C 1
ATOM 1710 O O . LEU A 1 214 ? 3.693 17.173 -12.997 1.00 89.50 214 LEU A O 1
ATOM 1714 N N . ARG A 1 215 ? 5.216 17.357 -11.361 1.00 80.00 215 ARG A N 1
ATOM 1715 C CA . ARG A 1 215 ? 5.382 18.824 -11.498 1.00 80.00 215 ARG A CA 1
ATOM 1716 C C . ARG A 1 215 ? 5.777 19.268 -12.906 1.00 80.00 215 ARG A C 1
ATOM 1718 O O . ARG A 1 215 ? 5.531 20.412 -13.282 1.00 80.00 215 ARG A O 1
ATOM 1725 N N . LYS A 1 216 ? 6.443 18.389 -13.650 1.00 75.00 216 LYS A N 1
ATOM 1726 C CA . LYS A 1 216 ? 6.780 18.555 -15.061 1.00 75.00 216 LYS A CA 1
ATOM 1727 C C . LYS A 1 216 ? 6.560 17.216 -15.761 1.00 75.00 216 LYS A C 1
ATOM 1729 O O . LYS A 1 216 ? 6.749 16.186 -15.108 1.00 75.00 216 LYS A O 1
ATOM 1734 N N . PRO A 1 217 ? 6.210 17.217 -17.059 1.00 70.75 217 PRO A N 1
ATOM 1735 C CA . PRO A 1 217 ? 6.283 16.007 -17.864 1.00 70.75 217 PRO A CA 1
ATOM 1736 C C . PRO A 1 217 ? 7.662 15.370 -17.693 1.00 70.75 217 PRO A C 1
ATOM 1738 O O . PRO A 1 217 ? 8.666 16.086 -17.646 1.00 70.75 217 PRO A O 1
ATOM 1741 N N . ALA A 1 218 ? 7.702 14.050 -17.550 1.00 74.00 218 ALA A N 1
ATOM 1742 C CA . ALA A 1 218 ? 8.958 13.334 -17.428 1.00 74.00 218 ALA A CA 1
ATOM 1743 C C . ALA A 1 218 ? 9.785 13.541 -18.707 1.00 74.00 218 ALA A C 1
ATOM 1745 O O . ALA A 1 218 ? 9.353 13.135 -19.784 1.00 74.00 218 ALA A O 1
ATOM 1746 N N . ASP A 1 219 ? 10.941 14.204 -18.599 1.00 80.31 219 ASP A N 1
ATOM 1747 C CA . ASP A 1 219 ? 11.879 14.342 -19.716 1.00 80.31 219 ASP A CA 1
ATOM 1748 C C . ASP A 1 219 ? 12.596 12.999 -19.909 1.00 80.31 219 ASP A C 1
ATOM 1750 O O . ASP A 1 219 ? 13.321 12.565 -19.002 1.00 80.31 219 ASP A O 1
ATOM 1754 N N . PRO A 1 220 ? 12.434 12.332 -21.067 1.00 80.44 220 PRO A N 1
ATOM 1755 C CA . PRO A 1 220 ? 13.131 11.083 -21.340 1.00 80.44 220 PRO A CA 1
ATOM 1756 C C . PRO A 1 220 ? 14.648 11.213 -21.181 1.00 80.44 220 PRO A C 1
ATOM 1758 O O . PRO A 1 220 ? 15.288 10.287 -20.699 1.00 80.44 220 PRO A O 1
ATOM 1761 N N . SER A 1 221 ? 15.232 12.366 -21.518 1.00 86.00 221 SER A N 1
ATOM 1762 C CA . SER A 1 221 ? 16.677 12.599 -21.419 1.00 86.00 221 SER A CA 1
ATOM 1763 C C . SER A 1 221 ? 17.155 12.563 -19.971 1.00 86.00 221 SER A C 1
ATOM 1765 O O . SER A 1 221 ? 18.201 11.986 -19.685 1.00 86.00 221 SER A O 1
ATOM 1767 N N . GLU A 1 222 ? 16.380 13.151 -19.054 1.00 87.62 222 GLU A N 1
ATOM 1768 C CA . GLU A 1 222 ? 16.678 13.133 -17.622 1.00 87.62 222 GLU A CA 1
ATOM 1769 C C . GLU A 1 222 ? 16.528 11.719 -17.058 1.00 87.62 222 GLU A C 1
ATOM 1771 O O . GLU A 1 222 ? 17.425 11.244 -16.363 1.00 87.62 222 GLU A O 1
ATOM 1776 N N . LEU A 1 223 ? 15.451 11.009 -17.412 1.00 87.50 223 LEU A N 1
ATOM 1777 C CA . LEU A 1 223 ? 15.248 9.623 -16.984 1.00 87.50 223 LEU A CA 1
ATOM 1778 C C . LEU A 1 223 ? 16.365 8.702 -17.478 1.00 87.50 223 LEU A C 1
ATOM 1780 O O . LEU A 1 223 ? 16.874 7.898 -16.704 1.00 87.50 223 LEU A O 1
ATOM 1784 N N . LEU A 1 224 ? 16.806 8.851 -18.729 1.00 91.00 224 LEU A N 1
ATOM 1785 C CA . LEU A 1 224 ? 17.890 8.052 -19.306 1.00 91.00 224 LEU A CA 1
ATOM 1786 C C . LEU A 1 224 ? 19.232 8.239 -18.580 1.00 91.00 224 LEU A C 1
ATOM 1788 O O . LEU A 1 224 ? 20.092 7.365 -18.689 1.00 91.00 224 LEU A O 1
ATOM 1792 N N . THR A 1 225 ? 19.420 9.322 -17.809 1.00 90.75 225 THR A N 1
ATOM 1793 C CA . THR A 1 225 ? 20.635 9.496 -16.989 1.00 90.75 225 THR A CA 1
ATOM 1794 C C . THR A 1 225 ? 20.759 8.452 -15.880 1.00 90.75 225 THR A C 1
ATOM 1796 O O . THR A 1 225 ? 21.874 8.144 -15.462 1.00 90.75 225 THR A O 1
ATOM 1799 N N . PHE A 1 226 ? 19.637 7.898 -15.412 1.00 91.75 226 PHE A N 1
ATOM 1800 C CA . PHE A 1 226 ? 19.613 6.882 -14.359 1.00 91.75 226 PHE A CA 1
ATOM 1801 C C . PHE A 1 226 ? 18.831 5.613 -14.732 1.00 91.75 226 PHE A C 1
ATOM 1803 O O . PHE A 1 226 ? 18.974 4.616 -14.042 1.00 91.75 226 PHE A O 1
ATOM 1810 N N . LEU A 1 227 ? 18.084 5.596 -15.838 1.00 93.75 227 LEU A N 1
ATOM 1811 C CA . LEU A 1 227 ? 17.440 4.419 -16.435 1.00 93.75 227 LEU A CA 1
ATOM 1812 C C . LEU A 1 227 ? 17.948 4.221 -17.876 1.00 93.75 227 LEU A C 1
ATOM 1814 O O . LEU A 1 227 ? 17.199 4.416 -18.834 1.00 93.75 227 LEU A O 1
ATOM 1818 N N . PRO A 1 228 ? 19.222 3.840 -18.076 1.00 92.88 228 PRO A N 1
ATOM 1819 C CA . PRO A 1 228 ? 19.851 3.827 -19.404 1.00 92.88 228 PRO A CA 1
ATOM 1820 C C . PRO A 1 228 ? 19.249 2.789 -20.371 1.00 92.88 228 PRO A C 1
ATOM 1822 O O . PRO A 1 228 ? 19.403 2.886 -21.596 1.00 92.88 228 PRO A O 1
ATOM 1825 N N . HIS A 1 229 ? 18.562 1.779 -19.834 1.00 94.00 229 HIS A N 1
ATOM 1826 C CA . HIS A 1 229 ? 17.910 0.723 -20.606 1.00 94.00 229 HIS A CA 1
ATOM 1827 C C . HIS A 1 229 ? 16.499 1.091 -21.072 1.00 94.00 229 HIS A C 1
ATOM 1829 O O . HIS A 1 229 ? 15.970 0.395 -21.938 1.00 94.00 229 HIS A O 1
ATOM 1835 N N . LEU A 1 230 ? 15.937 2.204 -20.584 1.00 95.62 230 LEU A N 1
ATOM 1836 C CA . LEU A 1 230 ? 14.570 2.604 -20.887 1.00 95.62 230 LEU A CA 1
ATOM 1837 C C . LEU A 1 230 ? 14.417 2.892 -22.385 1.00 95.62 230 LEU A C 1
ATOM 1839 O O . LEU A 1 230 ? 15.252 3.565 -23.000 1.00 95.62 230 LEU A O 1
ATOM 1843 N N . ARG A 1 231 ? 13.364 2.345 -22.990 1.00 93.75 231 ARG A N 1
ATOM 1844 C CA . ARG A 1 231 ? 13.018 2.531 -24.408 1.00 93.75 231 ARG A CA 1
ATOM 1845 C C . ARG A 1 231 ? 11.604 3.055 -24.592 1.00 93.75 231 ARG A C 1
ATOM 1847 O O . ARG A 1 231 ? 11.366 3.771 -25.560 1.00 93.75 231 ARG A O 1
ATOM 1854 N N . ILE A 1 232 ? 10.700 2.717 -23.677 1.00 93.25 232 ILE A N 1
ATOM 1855 C CA . ILE A 1 232 ? 9.288 3.093 -23.730 1.00 93.25 232 ILE A CA 1
ATOM 1856 C C . ILE A 1 232 ? 8.928 3.826 -22.434 1.00 93.25 232 ILE A C 1
ATOM 1858 O O . ILE A 1 232 ? 9.205 3.331 -21.341 1.00 93.25 232 ILE A O 1
ATOM 1862 N N . LEU A 1 233 ? 8.334 5.014 -22.572 1.00 92.19 233 LEU A N 1
ATOM 1863 C CA . LEU A 1 233 ? 7.820 5.837 -21.479 1.00 92.19 233 LEU A CA 1
ATOM 1864 C C . LEU A 1 233 ? 6.384 6.247 -21.818 1.00 92.19 233 LEU A C 1
ATOM 1866 O O . LEU A 1 233 ? 6.191 6.971 -22.797 1.00 92.19 233 LEU A O 1
ATOM 1870 N N . ASN A 1 234 ? 5.415 5.794 -21.018 1.00 86.44 234 ASN A N 1
ATOM 1871 C CA . ASN A 1 234 ? 3.979 6.026 -21.236 1.00 86.44 234 ASN A CA 1
ATOM 1872 C C . ASN A 1 234 ? 3.340 6.892 -20.146 1.00 86.44 234 ASN A C 1
ATOM 1874 O O . ASN A 1 234 ? 3.699 6.725 -18.958 1.00 86.44 234 ASN A O 1
#

pLDDT: mean 88.67, std 9.12, range [52.25, 98.56]

Secondary structure (DSSP, 8-state):
-EEEEEEE-GGG--S-HHHHHHHHHHHHHHTT-----EEEEES----TT-SS--SEEEEESSHHHHHHHHT----GGGTEEEEEEE--------HHHHHHHHHHHHHHEEGGGTEEE-TTGGG-GGGTTS---TTSHHHHHHHHHHHHHH-TT--EEE-TTS--S-SGGGTTGGGT-TT--EEE-TTS----GGGGGGGTTS--SEEE-TT---SS---HHHHHTT-TT--EE-

Foldseek 3Di:
DKKKFKAWPPVCPPDDPVRVVVVLQVLCVVVVHDDDFAPKDAWDDADPPHPDTGRIMGDDDDPVVVVSSQPDDDDVVRVMDMDMDDDADDDDPDPLLLVLLLVQQVVQADPVQLEHECAVVQPPCSCPSHGQQCLDLVSVLSSLQSCLVVRLARAYYEPENSQNQACLSCQPSCVRNVNHAEYEHAQHAHAECVSVLSCLNHLHQYYEHHNYNHPDPDDVVVVCVRNVNYDYYD

InterPro domains:
  IPR001611 Leucine-rich repeat [PS51450] (179-200)
  IPR030217 Nuclear RNA export factor [PTHR10662] (80-233)
  IPR032675 Leucine-rich repeat domain superfamily [G3DSA:3.80.10.10] (93-234)
  IPR057125 NXF1/2/3/5-like, leucine-rich repeat domain [PF24048] (107-216)